Protein AF-A0A9Q9ZVD7-F1 (afdb_monomer)

Organism: Cyprinus carpio (NCBI:txid7962)

InterPro domains:
  IPR007743 Immunity-related GTPases-like [PF05049] (18-152)
  IPR051515 Immunity-related GTPase [PTHR32341] (18-225)

Structure (mmCIF, N/CA/C/O backbone):
data_AF-A0A9Q9ZVD7-F1
#
_entry.id   AF-A0A9Q9ZVD7-F1
#
loop_
_atom_site.group_PDB
_atom_site.id
_atom_site.type_symbol
_atom_site.label_atom_id
_atom_site.label_alt_id
_atom_site.label_comp_id
_atom_site.label_asym_id
_atom_site.label_entity_id
_atom_site.label_seq_id
_atom_site.pdbx_PDB_ins_code
_atom_site.Cartn_x
_atom_site.Cartn_y
_atom_site.Cartn_z
_atom_site.occupancy
_atom_site.B_iso_or_equiv
_atom_site.auth_seq_id
_atom_site.auth_comp_id
_atom_site.auth_asym_id
_atom_site.auth_atom_id
_atom_site.pdbx_PDB_model_num
ATOM 1 N N . MET A 1 1 ? -10.274 7.268 37.959 1.00 56.69 1 MET A N 1
ATOM 2 C CA . MET A 1 1 ? -11.712 7.013 38.250 1.00 56.69 1 MET A CA 1
ATOM 3 C C . MET A 1 1 ? -12.560 6.765 36.984 1.00 56.69 1 MET A C 1
ATOM 5 O O . MET A 1 1 ? -13.314 5.795 36.950 1.00 56.69 1 MET A O 1
ATOM 9 N N . LEU A 1 2 ? -12.391 7.555 35.911 1.00 65.06 2 LEU A N 1
ATOM 10 C CA . LEU A 1 2 ? -13.131 7.449 34.633 1.00 65.06 2 LEU A CA 1
ATOM 11 C C . LEU A 1 2 ? -13.002 6.099 33.898 1.00 65.06 2 LEU A C 1
ATOM 13 O O . LEU A 1 2 ? -14.005 5.537 33.465 1.00 65.06 2 LEU A O 1
ATOM 17 N N . LYS A 1 3 ? -11.793 5.526 33.807 1.00 66.88 3 LYS A N 1
ATOM 18 C CA . LYS A 1 3 ? -11.542 4.237 33.118 1.00 66.88 3 LYS A CA 1
ATOM 19 C C . LYS A 1 3 ? -12.309 3.065 33.762 1.00 66.88 3 LYS A C 1
ATOM 21 O O . LYS A 1 3 ? -12.836 2.198 33.069 1.00 66.88 3 LYS A O 1
ATOM 26 N N . LYS A 1 4 ? -12.437 3.076 35.097 1.00 70.12 4 LYS A N 1
ATOM 27 C CA . LYS A 1 4 ? -13.178 2.068 35.882 1.00 70.12 4 LYS A CA 1
ATOM 28 C C . LYS A 1 4 ? -14.693 2.192 35.663 1.00 70.12 4 LYS A C 1
ATOM 30 O O . LYS A 1 4 ? -15.361 1.180 35.467 1.00 70.12 4 LYS A O 1
ATOM 35 N N . ARG A 1 5 ? -15.211 3.427 35.599 1.00 73.12 5 ARG A N 1
ATOM 36 C CA . ARG A 1 5 ? -16.609 3.720 35.231 1.00 73.12 5 ARG A CA 1
ATOM 37 C C . ARG A 1 5 ? -16.940 3.279 33.799 1.00 73.12 5 ARG A C 1
ATOM 39 O O . ARG A 1 5 ? -17.936 2.587 33.617 1.00 73.12 5 ARG A O 1
ATOM 46 N N . ARG A 1 6 ? -16.084 3.583 32.812 1.00 74.69 6 ARG A N 1
ATOM 47 C CA . ARG A 1 6 ? -16.272 3.161 31.407 1.00 74.69 6 ARG A CA 1
ATOM 48 C C . ARG A 1 6 ? -16.333 1.636 31.254 1.00 74.69 6 ARG A C 1
ATOM 50 O O . ARG A 1 6 ? -17.246 1.125 30.612 1.00 74.69 6 ARG A O 1
ATOM 57 N N . ARG A 1 7 ? -15.437 0.889 31.917 1.00 75.75 7 ARG A N 1
ATOM 58 C CA . ARG A 1 7 ? -15.471 -0.591 31.917 1.00 75.75 7 ARG A CA 1
ATOM 59 C C . ARG A 1 7 ? -16.748 -1.157 32.547 1.00 75.75 7 ARG A C 1
ATOM 61 O O . ARG A 1 7 ? -17.309 -2.114 32.021 1.00 75.75 7 ARG A O 1
ATOM 68 N N . ALA A 1 8 ? -17.213 -0.572 33.652 1.00 78.06 8 ALA A N 1
ATOM 69 C CA . ALA A 1 8 ? -18.450 -0.998 34.308 1.00 78.06 8 ALA A CA 1
ATOM 70 C C . ALA A 1 8 ? -19.688 -0.730 33.435 1.00 78.06 8 ALA A C 1
ATOM 72 O O . ALA A 1 8 ? -20.569 -1.587 33.347 1.00 78.06 8 ALA A O 1
ATOM 73 N N . LEU A 1 9 ? -19.722 0.421 32.754 1.00 80.06 9 LEU A N 1
ATOM 74 C CA . LEU A 1 9 ? -20.776 0.764 31.803 1.00 80.06 9 LEU A CA 1
ATOM 75 C C . LEU A 1 9 ? -20.776 -0.215 30.622 1.00 80.06 9 LEU A C 1
ATOM 77 O O . LEU A 1 9 ? -21.790 -0.863 30.393 1.00 80.06 9 LEU A O 1
ATOM 81 N N . LYS A 1 10 ? -19.619 -0.426 29.971 1.00 81.75 10 LYS A N 1
ATOM 82 C CA . LYS A 1 10 ? -19.444 -1.419 28.894 1.00 81.75 10 LYS A CA 1
ATOM 83 C C . LYS A 1 10 ? -19.991 -2.788 29.303 1.00 81.75 10 LYS A C 1
ATOM 85 O O . LYS A 1 10 ? -20.815 -3.351 28.591 1.00 81.75 10 LYS A O 1
ATOM 90 N N . LYS A 1 11 ? -19.585 -3.299 30.473 1.00 82.19 11 LYS A N 1
ATOM 91 C CA . LYS A 1 11 ? -20.009 -4.619 30.969 1.00 82.19 11 LYS A CA 1
ATOM 92 C C . LYS A 1 11 ? -21.525 -4.700 31.179 1.00 82.19 11 LYS A C 1
ATOM 94 O O . LYS A 1 11 ? -22.131 -5.699 30.805 1.00 82.19 11 LYS A O 1
ATOM 99 N N . ARG A 1 12 ? -22.146 -3.654 31.738 1.00 83.50 12 ARG A N 1
ATOM 100 C CA . ARG A 1 12 ? -23.605 -3.586 31.921 1.00 83.50 12 ARG A CA 1
ATOM 101 C C . ARG A 1 12 ? -24.347 -3.587 30.587 1.00 83.50 12 ARG A C 1
ATOM 103 O O . ARG A 1 12 ? -25.232 -4.418 30.396 1.00 83.50 12 ARG A O 1
ATOM 110 N N . THR A 1 13 ? -23.954 -2.711 29.663 1.00 83.62 13 THR A N 1
ATOM 111 C CA . THR A 1 13 ? -24.593 -2.589 28.346 1.00 83.62 13 THR A CA 1
ATOM 112 C C . THR A 1 13 ? -24.456 -3.882 27.544 1.00 83.62 13 THR A C 1
ATOM 114 O O . THR A 1 13 ? -25.423 -4.340 26.938 1.00 83.62 13 THR A O 1
ATOM 117 N N . TRP A 1 14 ? -23.281 -4.515 27.610 1.00 85.06 14 TRP A N 1
ATOM 118 C CA . TRP A 1 14 ? -23.002 -5.788 26.951 1.00 85.06 14 TRP A CA 1
ATOM 119 C C . TRP A 1 14 ? -23.895 -6.921 27.480 1.00 85.06 14 TRP A C 1
ATOM 121 O O . TRP A 1 14 ? -24.574 -7.589 26.700 1.00 85.06 14 TRP A O 1
ATOM 131 N N . ILE A 1 15 ? -23.981 -7.086 28.809 1.00 84.06 15 ILE A N 1
ATOM 132 C CA . ILE A 1 15 ? -24.840 -8.104 29.444 1.00 84.06 15 ILE A CA 1
ATOM 133 C C . ILE A 1 15 ? -26.311 -7.877 29.083 1.00 84.06 15 ILE A C 1
ATOM 135 O O . ILE A 1 15 ? -27.017 -8.827 28.742 1.00 84.06 15 ILE A O 1
ATOM 139 N N . GLN A 1 16 ? -26.774 -6.626 29.129 1.00 88.69 16 GLN A N 1
ATOM 140 C CA . GLN A 1 16 ? -28.164 -6.299 28.833 1.00 88.69 16 GLN A CA 1
ATOM 141 C C . GLN A 1 16 ? -28.532 -6.629 27.385 1.00 88.69 16 GLN A C 1
ATOM 143 O O . GLN A 1 16 ? -29.564 -7.257 27.149 1.00 88.69 16 GLN A O 1
ATOM 148 N N . LYS A 1 17 ? -27.678 -6.271 26.418 1.00 86.19 17 LYS A N 1
ATOM 149 C CA . LYS A 1 17 ? -27.943 -6.556 25.003 1.00 86.19 17 LYS A CA 1
ATOM 150 C C . LYS A 1 17 ? -27.933 -8.058 24.717 1.00 86.19 17 LYS A C 1
ATOM 152 O O . LYS A 1 17 ? -28.853 -8.550 24.068 1.00 86.19 17 LYS A O 1
ATOM 157 N N . ARG A 1 18 ? -26.975 -8.796 25.289 1.00 86.31 18 ARG A N 1
ATOM 158 C CA . ARG A 1 18 ? -26.904 -10.261 25.179 1.00 86.31 18 ARG A CA 1
ATOM 159 C C . ARG A 1 18 ? -28.163 -10.942 25.727 1.00 86.31 18 ARG A C 1
ATOM 161 O O . ARG A 1 18 ? -28.698 -11.846 25.094 1.00 86.31 18 ARG A O 1
ATOM 168 N N . ASN A 1 19 ? -28.667 -10.479 26.871 1.00 86.50 19 ASN A N 1
ATOM 169 C CA . ASN A 1 19 ? -29.882 -11.023 27.476 1.00 86.50 19 ASN A CA 1
ATOM 170 C C . ASN A 1 19 ? -31.139 -10.723 26.642 1.00 86.50 19 ASN A C 1
ATOM 172 O O . ASN A 1 19 ? -32.008 -11.583 26.545 1.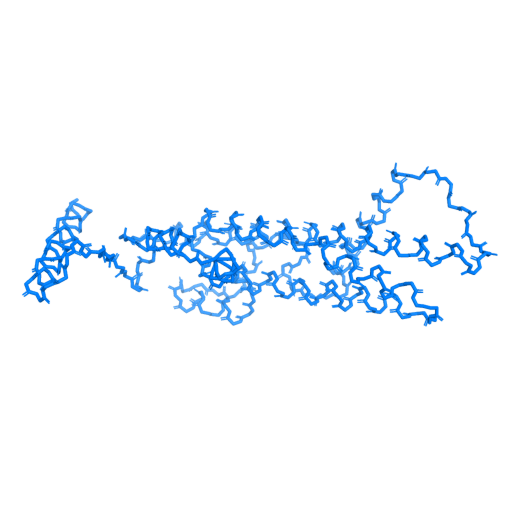00 86.50 19 ASN A O 1
ATOM 176 N N . CYS A 1 20 ? -31.242 -9.545 26.015 1.00 87.75 20 CYS A N 1
ATOM 177 C CA . CYS A 1 20 ? -32.348 -9.252 25.096 1.00 87.75 20 CYS A CA 1
ATOM 178 C C . CYS A 1 20 ? -32.331 -10.162 23.861 1.00 87.75 20 CYS A C 1
ATOM 180 O O . CYS A 1 20 ? -33.383 -10.651 23.466 1.00 87.75 20 CYS A O 1
ATOM 182 N N . LEU A 1 21 ? -31.153 -10.425 23.288 1.00 87.62 21 LEU A N 1
ATOM 183 C CA . LEU A 1 21 ? -31.012 -11.304 22.122 1.00 87.62 21 LEU A CA 1
ATOM 184 C C . LEU A 1 21 ? -31.358 -12.768 22.455 1.00 87.62 21 LEU A C 1
ATOM 186 O O . LEU A 1 21 ? -32.029 -13.437 21.678 1.00 87.62 21 LEU A O 1
ATOM 190 N N . ARG A 1 22 ? -31.016 -13.240 23.661 1.00 88.06 22 ARG A N 1
ATOM 191 C CA . ARG A 1 22 ? -31.455 -14.566 24.134 1.00 88.06 22 ARG A CA 1
ATOM 192 C C . ARG A 1 22 ? -32.972 -14.661 24.317 1.00 88.06 22 ARG A C 1
ATOM 194 O O . ARG A 1 22 ? -33.552 -15.699 24.029 1.00 88.06 22 ARG A O 1
ATOM 201 N N . LYS A 1 23 ? -33.634 -13.581 24.753 1.00 89.81 23 LYS A N 1
ATOM 202 C CA . LYS A 1 23 ? -35.104 -13.546 24.903 1.00 89.81 23 LYS A CA 1
ATOM 203 C C . LYS A 1 23 ? -35.862 -13.656 23.577 1.00 89.81 23 LYS A C 1
ATOM 205 O O . LYS A 1 23 ? -37.007 -14.085 23.596 1.00 89.81 23 LYS A O 1
ATOM 210 N N . ILE A 1 24 ? -35.244 -13.281 22.457 1.00 89.75 24 ILE A N 1
ATOM 211 C CA . ILE A 1 24 ? -35.823 -13.431 21.110 1.00 89.75 24 ILE A CA 1
ATOM 212 C C . ILE A 1 24 ? -35.397 -14.743 20.427 1.00 89.75 24 ILE A C 1
ATOM 214 O O . ILE A 1 24 ? -35.581 -14.889 19.225 1.00 89.75 24 ILE A O 1
ATOM 218 N N . GLY A 1 25 ? -34.825 -15.690 21.181 1.00 86.69 25 GLY A N 1
ATOM 219 C CA . GLY A 1 25 ? -34.491 -17.030 20.694 1.00 86.69 25 GLY A CA 1
ATOM 220 C C . GLY A 1 25 ? -33.126 -17.167 20.017 1.00 86.69 25 GLY A C 1
ATOM 221 O O . GLY A 1 25 ? -32.846 -18.222 19.463 1.00 86.69 25 GLY A O 1
ATOM 222 N N . ILE A 1 26 ? -32.261 -16.144 20.057 1.00 84.62 26 ILE A N 1
ATOM 223 C CA . ILE A 1 26 ? -30.895 -16.270 19.527 1.00 84.62 26 ILE A CA 1
ATOM 224 C C . ILE A 1 26 ? -30.012 -16.937 20.581 1.00 84.62 26 ILE A C 1
ATOM 226 O O . ILE A 1 26 ? -29.717 -16.352 21.632 1.00 84.62 26 ILE A O 1
ATOM 230 N N . GLU A 1 27 ? -29.580 -18.159 20.286 1.00 82.38 27 GLU A N 1
ATOM 231 C CA . GLU A 1 27 ? -28.614 -18.890 21.097 1.00 82.38 27 GLU A CA 1
ATOM 232 C C . GLU A 1 27 ? -27.200 -18.333 20.888 1.00 82.38 27 GLU A C 1
ATOM 234 O O . GLU A 1 27 ? -26.779 -18.036 19.777 1.00 82.38 27 GLU A O 1
ATOM 239 N N . ASP A 1 28 ? -26.506 -18.120 22.004 1.00 82.00 28 ASP A N 1
ATOM 240 C CA . ASP A 1 28 ? -25.155 -17.552 22.104 1.00 82.00 28 ASP A CA 1
ATOM 241 C C . ASP A 1 28 ? -24.803 -16.372 21.163 1.00 82.00 28 ASP A C 1
ATOM 243 O O . ASP A 1 28 ? -23.890 -16.450 20.340 1.00 82.00 28 ASP A O 1
ATOM 247 N N . PRO A 1 29 ? -25.488 -15.220 21.299 1.00 81.50 29 PRO A N 1
ATOM 248 C CA . PRO A 1 29 ? -25.250 -14.081 20.428 1.00 81.50 29 PRO A CA 1
ATOM 249 C C . PRO A 1 29 ? -23.874 -13.459 20.691 1.00 81.50 29 PRO A C 1
ATOM 251 O O . PRO A 1 29 ? -23.571 -13.020 21.808 1.00 81.50 29 PRO A O 1
ATOM 254 N N . ILE A 1 30 ? -23.076 -13.347 19.630 1.00 82.06 30 ILE A N 1
ATOM 255 C CA . ILE A 1 30 ? -21.827 -12.589 19.632 1.00 82.06 30 ILE A CA 1
ATOM 256 C C . ILE A 1 30 ? -22.176 -11.097 19.570 1.00 82.06 30 ILE A C 1
ATOM 258 O O . ILE A 1 30 ? -22.826 -10.631 18.637 1.00 82.06 30 ILE A O 1
ATOM 262 N N . VAL A 1 31 ? -21.749 -10.335 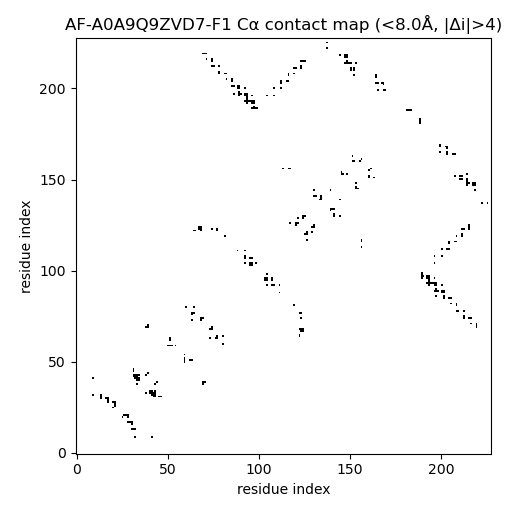20.578 1.00 85.19 31 VAL A N 1
ATOM 263 C CA . VAL A 1 31 ? -22.037 -8.899 20.693 1.00 85.19 31 VAL A CA 1
ATOM 264 C C . VAL A 1 31 ? -20.734 -8.129 20.847 1.00 85.19 31 VAL A C 1
ATOM 266 O O . VAL A 1 31 ? -19.945 -8.420 21.747 1.00 85.19 31 VAL A O 1
ATOM 269 N N . PHE A 1 32 ? -20.559 -7.099 20.022 1.00 86.31 32 PHE A N 1
ATOM 270 C CA . PHE A 1 32 ? -19.443 -6.160 20.096 1.00 86.31 32 PHE A CA 1
ATOM 271 C C . PHE A 1 32 ? -19.966 -4.771 20.443 1.00 86.31 32 PHE A C 1
ATOM 273 O O . PHE A 1 32 ? -20.923 -4.296 19.828 1.00 86.31 32 PHE A O 1
ATOM 280 N N . LEU A 1 33 ? -19.352 -4.110 21.425 1.00 86.56 33 LEU A N 1
ATOM 281 C CA . LEU A 1 33 ? -19.605 -2.696 21.674 1.00 86.56 33 LEU A CA 1
ATOM 282 C C . LEU A 1 33 ? -18.545 -1.872 20.944 1.00 86.56 33 LEU A C 1
ATOM 284 O O . LEU A 1 33 ? -17.353 -2.060 21.171 1.00 86.56 33 LEU A O 1
ATOM 288 N N . ILE A 1 34 ? -18.972 -0.944 20.095 1.00 83.94 34 ILE A N 1
ATOM 289 C CA . ILE A 1 34 ? -18.080 -0.028 19.379 1.00 83.94 34 ILE A CA 1
ATOM 290 C C . ILE A 1 34 ? -18.504 1.416 19.637 1.00 83.94 34 ILE A C 1
ATOM 292 O O . ILE A 1 34 ? -19.670 1.686 19.931 1.00 83.94 34 ILE A O 1
ATOM 296 N N . SER A 1 35 ? -17.555 2.340 19.533 1.00 78.81 35 SER A N 1
ATOM 297 C CA . SER A 1 35 ? -17.809 3.777 19.597 1.00 78.81 35 SER A CA 1
ATOM 298 C C . SER A 1 35 ? -17.264 4.426 18.336 1.00 78.81 35 SER A C 1
ATOM 300 O O . SER A 1 35 ? -16.090 4.258 18.022 1.00 78.81 35 SER A O 1
ATOM 302 N N . ASN A 1 36 ? -18.099 5.197 17.639 1.00 70.69 36 ASN A N 1
ATOM 303 C CA . ASN A 1 36 ? -17.665 5.931 16.448 1.00 70.69 36 ASN A CA 1
ATOM 304 C C . ASN A 1 36 ? -16.768 7.139 16.787 1.00 70.69 36 ASN A C 1
ATOM 306 O O . ASN A 1 36 ? -16.093 7.668 15.913 1.00 70.69 36 ASN A O 1
ATOM 310 N N . PHE A 1 37 ? -16.762 7.566 18.054 1.00 68.94 37 PHE A N 1
ATOM 311 C CA . PHE A 1 37 ? -15.957 8.687 18.550 1.00 68.94 37 PHE A CA 1
ATOM 312 C C . PHE A 1 37 ? -14.636 8.240 19.183 1.00 68.94 37 PHE A C 1
ATOM 314 O O . PHE A 1 37 ? -13.707 9.025 19.281 1.00 68.94 37 PHE A O 1
ATOM 321 N N . GLU A 1 38 ? -14.547 6.982 19.622 1.00 69.69 38 GLU A N 1
ATOM 322 C CA . GLU A 1 38 ? -13.376 6.436 20.310 1.00 69.69 38 GLU A CA 1
ATOM 323 C C . GLU A 1 38 ? -13.003 5.088 19.671 1.00 69.69 38 GLU A C 1
ATOM 325 O O . GLU A 1 38 ? -13.240 4.026 20.254 1.00 69.69 38 GLU A O 1
ATOM 330 N N . LEU A 1 39 ? -12.462 5.123 18.448 1.00 66.12 39 LEU A N 1
ATOM 331 C CA . LEU A 1 39 ? -12.196 3.921 17.640 1.00 66.12 39 LEU A CA 1
ATOM 332 C C . LEU A 1 39 ? -11.171 2.972 18.293 1.00 66.12 39 LEU A C 1
ATOM 334 O O . LEU A 1 39 ? -11.266 1.760 18.126 1.00 66.12 39 LEU A O 1
ATOM 338 N N . GLY A 1 40 ? -10.232 3.501 19.086 1.00 67.50 40 GLY A N 1
ATOM 339 C CA . GLY A 1 40 ? -9.262 2.701 19.846 1.00 67.50 40 GLY A CA 1
ATOM 340 C C . GLY A 1 40 ? -9.817 2.057 21.127 1.00 67.50 40 GLY A C 1
ATOM 341 O O . GLY A 1 40 ? -9.124 1.266 21.768 1.00 67.50 40 GLY A O 1
ATOM 342 N N . ASN A 1 41 ? -11.055 2.378 21.523 1.00 70.81 41 ASN A N 1
ATOM 343 C CA . ASN A 1 41 ? -11.689 1.852 22.731 1.00 70.81 41 ASN A CA 1
ATOM 344 C C . ASN A 1 41 ? -12.738 0.767 22.407 1.00 70.81 41 ASN A C 1
ATOM 346 O O . ASN A 1 41 ? -13.205 0.601 21.285 1.00 70.81 41 ASN A O 1
ATOM 350 N N . TYR A 1 42 ? -13.171 0.048 23.447 1.00 82.25 42 TYR A N 1
ATOM 351 C CA . TYR A 1 42 ? -14.214 -0.989 23.394 1.00 82.25 42 TYR A CA 1
ATOM 352 C C . TYR A 1 42 ? -13.825 -2.283 22.654 1.00 82.25 42 TYR A C 1
ATOM 354 O O . TYR A 1 42 ? -12.878 -2.921 23.108 1.00 82.25 42 TYR A O 1
ATOM 362 N N . ASP A 1 43 ? -14.627 -2.754 21.689 1.00 84.94 43 ASP A N 1
ATOM 363 C CA . ASP A 1 43 ? -14.493 -4.056 21.013 1.00 84.94 43 ASP A CA 1
ATOM 364 C C . ASP A 1 43 ? -14.268 -3.922 19.495 1.00 84.94 43 ASP A C 1
ATOM 366 O O . ASP A 1 43 ? -14.440 -4.901 18.778 1.00 84.94 43 ASP A O 1
ATOM 370 N N . LEU A 1 44 ? -13.899 -2.741 18.977 1.00 80.88 44 LEU A N 1
ATOM 371 C CA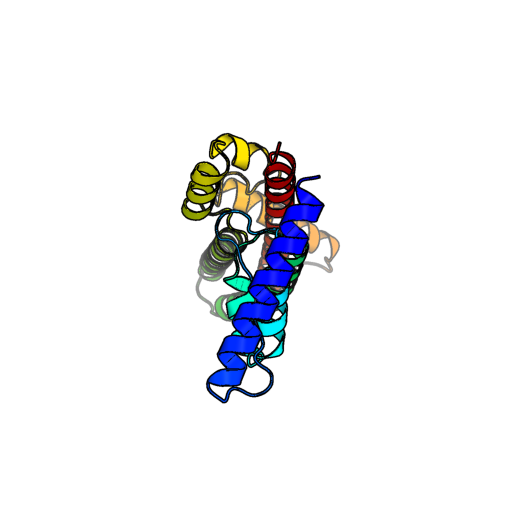 . LEU A 1 44 ? -13.745 -2.549 17.527 1.00 80.88 44 LEU A CA 1
ATOM 372 C C . LEU A 1 44 ? -12.669 -3.473 16.934 1.00 80.88 44 LEU A C 1
ATOM 374 O O . LEU A 1 44 ? -12.926 -4.130 15.931 1.00 80.88 44 LEU A O 1
ATOM 378 N N . ASN A 1 45 ? -11.516 -3.599 17.595 1.00 79.00 45 ASN A N 1
ATOM 379 C CA . ASN A 1 45 ? -10.457 -4.517 17.156 1.00 79.00 45 ASN A CA 1
ATOM 380 C C . ASN A 1 45 ? -10.911 -5.987 17.219 1.00 79.00 45 ASN A C 1
ATOM 382 O O . ASN A 1 45 ? -10.636 -6.751 16.304 1.00 79.00 45 ASN A O 1
ATOM 386 N N . LEU A 1 46 ? -11.664 -6.376 18.258 1.00 82.44 46 LEU A N 1
ATOM 387 C CA . LEU A 1 46 ? -12.207 -7.737 18.397 1.00 82.44 46 LEU A CA 1
ATOM 388 C C . LEU A 1 46 ? -13.274 -8.041 17.336 1.00 82.44 46 LEU A C 1
ATOM 390 O O . LEU A 1 46 ? -13.360 -9.165 16.847 1.00 82.44 46 LEU A O 1
ATOM 394 N N . LEU A 1 47 ? -14.088 -7.043 16.976 1.00 83.94 47 LEU A N 1
ATOM 395 C CA . LEU A 1 47 ? -15.040 -7.135 15.873 1.00 83.94 47 LEU A CA 1
ATOM 396 C C . LEU A 1 47 ? -14.294 -7.368 14.558 1.00 83.94 47 LEU A C 1
ATOM 398 O O . LEU A 1 47 ? -14.653 -8.276 13.814 1.00 83.94 47 LEU A O 1
ATOM 402 N N . GLN A 1 48 ? -13.241 -6.590 14.298 1.00 76.06 48 GLN A N 1
ATOM 403 C CA . GLN A 1 48 ? -12.413 -6.741 13.102 1.00 76.06 48 GLN A CA 1
ATOM 404 C C . GLN A 1 48 ? -11.751 -8.121 13.042 1.00 76.06 48 GLN A C 1
ATOM 406 O O . GLN A 1 48 ? -11.895 -8.812 12.038 1.00 76.06 48 GLN A O 1
ATOM 411 N N . GLU A 1 49 ? -11.116 -8.569 14.127 1.00 79.12 49 GLU A N 1
ATOM 412 C CA . GLU A 1 49 ? -10.483 -9.890 14.212 1.00 79.12 49 GLU A CA 1
ATOM 413 C C . GLU A 1 49 ? -11.492 -11.024 13.981 1.00 79.12 49 GLU A C 1
ATOM 415 O O . GLU A 1 49 ? -11.211 -11.993 13.275 1.00 79.12 49 GLU A O 1
ATOM 420 N N . ARG A 1 50 ? -12.711 -10.904 14.515 1.00 80.94 50 ARG A N 1
ATOM 421 C CA . ARG A 1 50 ? -13.726 -11.937 14.302 1.00 80.94 50 ARG A CA 1
ATOM 422 C C . ARG A 1 50 ? -14.289 -11.936 12.888 1.00 80.94 50 ARG A C 1
ATOM 424 O O . ARG A 1 50 ? -14.483 -13.006 12.317 1.00 80.94 50 ARG A O 1
ATOM 431 N N . MET A 1 51 ? -14.495 -10.763 12.291 1.00 72.75 51 MET A N 1
ATOM 432 C CA . MET A 1 51 ? -14.833 -10.673 10.868 1.00 72.75 51 MET A CA 1
ATOM 433 C C . MET A 1 51 ? -13.719 -11.286 10.004 1.00 72.75 51 MET A C 1
ATOM 435 O O . MET A 1 51 ? -14.012 -12.009 9.049 1.00 72.75 51 MET A O 1
ATOM 439 N N . GLU A 1 52 ? -12.450 -11.070 10.368 1.00 68.31 52 GLU A N 1
ATOM 440 C CA . GLU A 1 52 ? -11.305 -11.747 9.754 1.00 68.31 52 GLU A CA 1
ATOM 441 C C . GLU A 1 52 ? -11.366 -13.271 9.945 1.00 68.31 52 GLU A C 1
ATOM 443 O O . GLU A 1 52 ? -10.951 -13.993 9.050 1.00 68.31 52 GLU A O 1
ATOM 448 N N . GLN A 1 53 ? -11.886 -13.805 11.051 1.00 72.44 53 GLN A N 1
ATOM 449 C CA . GLN A 1 53 ? -11.976 -15.256 11.280 1.00 72.44 53 GLN A CA 1
ATOM 450 C C . GLN A 1 53 ? -13.190 -15.932 10.628 1.00 72.44 53 GLN A C 1
ATOM 452 O O . GLN A 1 53 ? -13.101 -17.113 10.288 1.00 72.44 53 GLN A O 1
ATOM 457 N N . GLU A 1 54 ? -14.298 -15.219 10.430 1.00 75.31 54 GLU A N 1
ATOM 458 C CA . GLU A 1 54 ? -15.560 -15.804 9.946 1.00 75.31 54 GLU A CA 1
ATOM 459 C C . GLU A 1 54 ? -15.767 -15.650 8.430 1.00 75.31 54 GLU A C 1
ATOM 461 O O . GLU A 1 54 ? -16.536 -16.396 7.822 1.00 75.31 54 GLU A O 1
ATOM 466 N N . LEU A 1 55 ? -15.054 -14.734 7.768 1.00 72.12 55 LEU A N 1
ATOM 467 C CA . LEU A 1 55 ? -15.188 -14.545 6.322 1.00 72.12 55 LEU A CA 1
ATOM 468 C C . LEU A 1 55 ? -14.466 -15.638 5.507 1.00 72.12 55 LEU A C 1
ATOM 470 O O . LEU A 1 55 ? -13.483 -16.213 5.963 1.00 72.12 55 LEU A O 1
ATOM 474 N N . PRO A 1 56 ? -14.870 -15.921 4.259 1.00 72.25 56 PRO A N 1
ATOM 475 C CA . PRO A 1 56 ? -14.043 -16.666 3.308 1.00 72.25 56 PRO A CA 1
ATOM 476 C C . PRO A 1 56 ? -12.716 -15.944 3.035 1.00 72.25 56 PRO A C 1
ATOM 478 O O . PRO A 1 56 ? -12.678 -14.713 3.018 1.00 72.25 56 PRO A O 1
ATOM 481 N N . GLN A 1 57 ? -11.636 -16.684 2.762 1.00 67.62 57 GLN A N 1
ATOM 482 C CA . GLN A 1 57 ? -10.269 -16.142 2.651 1.00 67.62 57 GLN A CA 1
ATOM 483 C C . GLN A 1 57 ? -10.149 -14.919 1.716 1.00 67.62 57 GLN A C 1
ATOM 485 O O . GLN A 1 57 ? -9.498 -13.936 2.061 1.00 67.62 57 GLN A O 1
ATOM 490 N N . HIS A 1 58 ? -10.838 -14.930 0.570 1.00 63.81 58 HIS A N 1
ATOM 491 C CA . HIS A 1 58 ? -10.828 -13.817 -0.387 1.00 63.81 58 HIS A CA 1
ATOM 492 C C . HIS A 1 58 ? -11.597 -12.575 0.106 1.00 63.81 58 HIS A C 1
ATOM 494 O O . HIS A 1 58 ? -11.202 -11.455 -0.209 1.00 63.81 58 HIS A O 1
ATOM 500 N N . LYS A 1 59 ? -12.649 -12.739 0.926 1.00 72.69 59 LYS A N 1
ATOM 501 C CA . LYS A 1 59 ? -13.396 -11.618 1.530 1.00 72.69 59 LYS A CA 1
ATOM 502 C C . LYS A 1 59 ? -12.658 -11.009 2.723 1.00 72.69 59 LYS A C 1
ATOM 504 O O . LYS A 1 59 ? -12.733 -9.799 2.911 1.00 72.69 59 LYS A O 1
ATOM 509 N N . ARG A 1 60 ? -11.903 -11.818 3.482 1.00 73.88 60 AR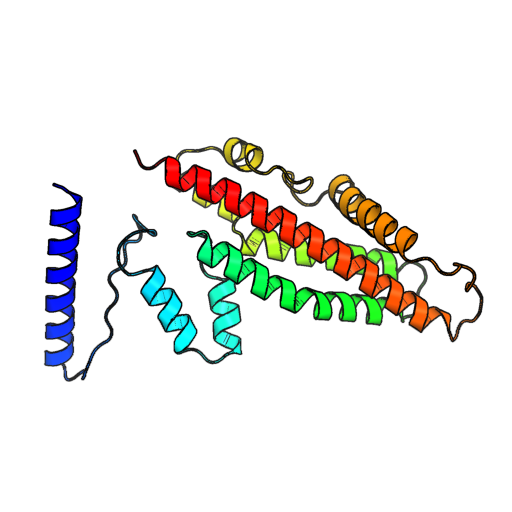G A N 1
ATOM 510 C CA . ARG A 1 60 ? -11.047 -11.341 4.588 1.00 73.88 60 ARG A CA 1
ATOM 511 C C . ARG A 1 60 ? -10.052 -10.299 4.109 1.00 73.88 60 ARG A C 1
ATOM 513 O O . ARG A 1 60 ? -9.944 -9.238 4.705 1.00 73.88 60 ARG A O 1
ATOM 520 N N . ARG A 1 61 ? -9.352 -10.598 3.011 1.00 73.69 61 ARG A N 1
ATOM 521 C CA . ARG A 1 61 ? -8.321 -9.715 2.460 1.00 73.69 61 ARG A CA 1
ATOM 522 C C . ARG A 1 61 ? -8.901 -8.369 2.037 1.00 73.69 61 ARG A C 1
ATOM 524 O O . ARG A 1 61 ? -8.358 -7.339 2.410 1.00 73.69 61 ARG A O 1
ATOM 531 N N . VAL A 1 62 ? -10.017 -8.385 1.305 1.00 80.00 62 VAL A N 1
ATOM 532 C CA . VAL A 1 62 ? -10.695 -7.158 0.860 1.00 80.00 62 VAL A CA 1
ATOM 533 C C . VAL A 1 62 ? -11.188 -6.343 2.053 1.00 80.00 62 VAL A C 1
ATOM 535 O O . VAL A 1 62 ? -10.954 -5.140 2.098 1.00 80.00 62 VAL A O 1
ATOM 538 N N . LEU A 1 63 ? -11.810 -6.992 3.044 1.00 79.94 63 LEU A N 1
ATOM 539 C CA . LEU A 1 63 ? -12.244 -6.310 4.260 1.00 79.94 63 LEU A CA 1
ATOM 540 C C . LEU A 1 63 ? -11.059 -5.684 4.999 1.00 79.94 63 LEU A C 1
ATOM 542 O O . LEU A 1 63 ? -11.117 -4.506 5.322 1.00 79.94 63 LEU A O 1
ATOM 546 N N . MET A 1 64 ? -9.991 -6.446 5.239 1.00 83.31 64 MET A N 1
ATOM 547 C CA . MET A 1 64 ? -8.824 -5.983 5.992 1.00 83.31 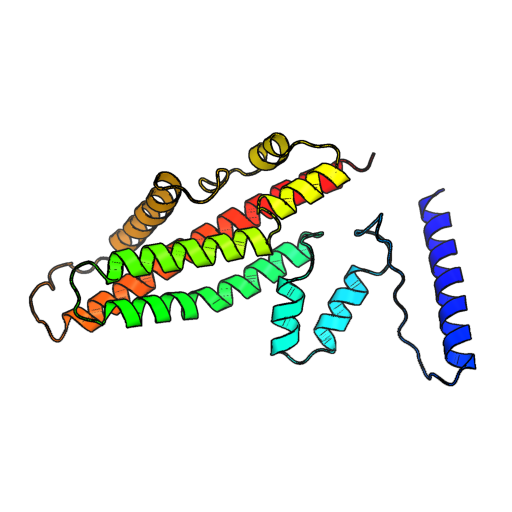64 MET A CA 1
ATOM 548 C C . MET A 1 64 ? -8.160 -4.773 5.317 1.00 83.31 64 MET A C 1
ATOM 550 O O . MET A 1 64 ? -7.848 -3.786 5.982 1.00 83.31 64 MET A O 1
ATOM 554 N N . LEU A 1 65 ? -8.041 -4.787 3.985 1.00 82.88 65 LEU A N 1
ATOM 555 C CA . LEU A 1 65 ? -7.550 -3.634 3.225 1.00 82.88 65 LEU A CA 1
ATOM 556 C C . LEU A 1 65 ? -8.502 -2.427 3.313 1.00 82.88 65 LEU A C 1
ATOM 558 O O . LEU A 1 65 ? -8.023 -1.298 3.378 1.00 82.88 65 LEU A O 1
ATOM 562 N N . ALA A 1 66 ? -9.817 -2.647 3.393 1.00 82.25 66 ALA A N 1
ATOM 563 C CA . ALA A 1 66 ? -10.823 -1.588 3.513 1.00 82.25 66 ALA A CA 1
ATOM 564 C C . ALA A 1 66 ? -10.992 -1.020 4.937 1.00 82.25 66 ALA A C 1
ATOM 566 O O . ALA A 1 66 ? -11.545 0.069 5.096 1.00 82.25 66 ALA A O 1
ATOM 567 N N . LEU A 1 67 ? -10.549 -1.733 5.981 1.00 80.44 67 LEU A N 1
ATOM 568 C CA . LEU A 1 67 ? -10.652 -1.251 7.361 1.00 80.44 67 LEU A CA 1
ATOM 569 C C . LEU A 1 67 ? -9.855 0.047 7.540 1.00 80.44 67 LEU A C 1
ATOM 571 O O . LEU A 1 67 ? -8.775 0.178 6.972 1.00 80.44 67 LEU A O 1
ATOM 575 N N . PRO A 1 68 ? -10.331 1.016 8.335 1.00 78.12 68 PRO A N 1
ATOM 576 C CA . PRO A 1 68 ? -9.566 2.230 8.573 1.00 78.12 68 PRO A CA 1
ATOM 577 C C . PRO A 1 68 ? -8.253 1.879 9.282 1.00 78.12 68 PRO A C 1
ATOM 579 O O . PRO A 1 68 ? -8.224 1.039 10.185 1.00 78.12 68 PRO A O 1
ATOM 582 N N . ASN A 1 69 ? -7.160 2.517 8.869 1.00 81.56 69 ASN A N 1
ATOM 583 C CA . ASN A 1 69 ? -5.874 2.347 9.526 1.00 81.56 69 ASN A CA 1
ATOM 584 C C . ASN A 1 69 ? -5.918 3.094 10.867 1.00 81.56 69 ASN A C 1
ATOM 586 O O . ASN A 1 69 ? -5.833 4.316 10.886 1.00 81.56 69 ASN A O 1
ATOM 590 N N . ILE A 1 70 ? -6.170 2.377 11.967 1.00 78.50 70 ILE A N 1
ATOM 591 C CA . ILE A 1 70 ? -6.393 2.972 13.303 1.00 78.50 70 ILE A CA 1
ATOM 592 C C . ILE A 1 70 ? -5.430 2.450 14.374 1.00 78.50 70 ILE A C 1
ATOM 594 O O . ILE A 1 70 ? -5.326 3.036 15.447 1.00 78.50 70 ILE A O 1
ATOM 598 N N . THR A 1 71 ? -4.730 1.346 14.112 1.00 80.62 71 THR A N 1
ATOM 599 C CA . THR A 1 71 ? -3.758 0.756 15.037 1.00 80.62 71 THR A CA 1
ATOM 600 C C . THR A 1 71 ? -2.511 0.311 14.286 1.00 80.62 71 THR A C 1
ATOM 602 O O . THR A 1 71 ? -2.558 0.008 13.095 1.00 80.62 71 THR A O 1
ATOM 605 N N . LEU A 1 72 ? -1.391 0.212 15.008 1.00 84.94 72 LEU A N 1
ATOM 606 C CA . LEU A 1 72 ? -0.137 -0.307 14.456 1.00 84.94 72 LEU A CA 1
ATOM 607 C C . LEU A 1 72 ? -0.274 -1.752 13.953 1.00 84.94 72 LEU A C 1
ATOM 609 O O . LEU A 1 72 ? 0.353 -2.118 12.967 1.00 84.94 72 LEU A O 1
ATOM 613 N N . GLU A 1 73 ? -1.116 -2.563 14.595 1.00 83.88 73 GLU A N 1
ATOM 614 C CA . GLU A 1 73 ? -1.368 -3.939 14.161 1.00 83.88 73 GLU A CA 1
ATOM 615 C C . GLU A 1 73 ? -2.055 -3.984 12.788 1.00 83.88 73 GLU A C 1
ATOM 617 O O . GLU A 1 73 ? -1.646 -4.748 11.915 1.00 83.88 73 GLU A O 1
ATOM 622 N N . ILE A 1 74 ? -3.064 -3.134 12.568 1.00 84.50 74 ILE A N 1
ATOM 623 C CA . ILE A 1 74 ? -3.758 -3.033 11.276 1.00 84.50 74 ILE A CA 1
ATOM 624 C C . ILE A 1 74 ? -2.804 -2.514 10.196 1.00 84.50 74 ILE A C 1
ATOM 626 O O . ILE A 1 74 ? -2.828 -3.025 9.077 1.00 84.50 74 ILE A O 1
ATOM 630 N N . ASN A 1 75 ? -1.931 -1.560 10.533 1.00 89.25 75 ASN A N 1
ATOM 631 C CA . ASN A 1 75 ? -0.906 -1.046 9.625 1.00 89.25 75 ASN A CA 1
ATOM 632 C C . ASN A 1 75 ? 0.014 -2.169 9.110 1.00 89.25 75 ASN A C 1
ATOM 634 O O . ASN A 1 75 ? 0.194 -2.324 7.902 1.00 89.25 75 ASN A O 1
ATOM 638 N N . GLU A 1 76 ? 0.530 -3.009 10.013 1.00 91.00 76 GLU A N 1
ATOM 639 C CA . GLU A 1 76 ? 1.376 -4.156 9.650 1.00 91.00 76 GLU A CA 1
ATOM 640 C C . GLU A 1 76 ? 0.607 -5.232 8.867 1.00 91.00 76 GLU A C 1
ATOM 642 O O . GLU A 1 76 ? 1.117 -5.771 7.879 1.00 91.00 76 GLU A O 1
ATOM 647 N N . LYS A 1 77 ? -0.646 -5.528 9.245 1.00 89.44 77 LYS A N 1
ATOM 648 C CA . LYS A 1 77 ? -1.496 -6.472 8.498 1.00 89.44 77 LYS A CA 1
ATOM 649 C C . LYS A 1 77 ? -1.743 -5.994 7.061 1.00 89.44 77 LYS A C 1
ATOM 651 O O . LYS A 1 77 ? -1.602 -6.790 6.128 1.00 89.44 77 LYS A O 1
ATOM 656 N N . LYS A 1 78 ? -2.053 -4.705 6.869 1.00 92.44 78 LYS A N 1
ATOM 657 C CA . LYS A 1 78 ? -2.228 -4.074 5.547 1.00 92.44 78 LYS A CA 1
ATOM 658 C C . LYS A 1 78 ? -0.956 -4.158 4.721 1.00 92.44 78 LYS A C 1
ATOM 660 O O . LYS A 1 78 ? -1.016 -4.613 3.580 1.00 92.44 78 LYS A O 1
ATOM 665 N N . LYS A 1 79 ? 0.190 -3.809 5.316 1.00 94.75 79 LYS A N 1
ATOM 666 C CA . LYS A 1 79 ? 1.505 -3.927 4.679 1.00 94.75 79 LYS A CA 1
ATOM 667 C C . LYS A 1 79 ? 1.743 -5.342 4.155 1.00 94.75 79 LYS A C 1
ATOM 669 O O . LYS A 1 79 ? 1.972 -5.518 2.963 1.00 94.75 79 LYS A O 1
ATOM 674 N N . LYS A 1 80 ? 1.592 -6.356 5.010 1.00 92.69 80 LYS A N 1
ATOM 675 C CA . LYS A 1 80 ? 1.802 -7.758 4.624 1.00 92.69 80 LYS A CA 1
ATOM 676 C C . LYS A 1 80 ? 0.869 -8.204 3.492 1.00 92.69 80 LYS A C 1
ATOM 678 O O . LYS A 1 80 ? 1.300 -8.879 2.560 1.00 92.69 80 LYS A O 1
ATOM 683 N N . ALA A 1 81 ? -0.403 -7.809 3.535 1.00 90.38 81 ALA A N 1
ATOM 684 C CA . ALA A 1 81 ? -1.347 -8.170 2.480 1.00 90.38 81 ALA A CA 1
ATOM 685 C C . ALA A 1 81 ? -1.091 -7.442 1.154 1.00 90.38 81 ALA A C 1
ATOM 687 O O . ALA A 1 81 ? -1.410 -7.989 0.101 1.00 90.38 81 ALA A O 1
ATOM 688 N N . LEU A 1 82 ? -0.554 -6.224 1.172 1.00 92.75 82 LEU A N 1
ATOM 689 C CA . LEU A 1 82 ? -0.148 -5.529 -0.051 1.00 92.75 82 LEU A CA 1
ATOM 690 C C . LEU A 1 82 ? 1.144 -6.130 -0.620 1.00 92.75 82 LEU A C 1
ATOM 692 O O . LEU A 1 82 ? 1.241 -6.334 -1.827 1.00 92.75 82 LEU A O 1
ATOM 696 N N . GLU A 1 83 ? 2.084 -6.535 0.237 1.00 94.00 83 GLU A N 1
ATOM 697 C CA . GLU A 1 83 ? 3.340 -7.170 -0.179 1.00 94.00 83 GLU A CA 1
ATOM 698 C C . GLU A 1 83 ? 3.104 -8.458 -0.987 1.00 94.00 83 GLU A C 1
ATOM 700 O O . GLU A 1 83 ? 3.742 -8.690 -2.015 1.00 94.00 83 GLU A O 1
ATOM 705 N N . GLU A 1 84 ? 2.109 -9.257 -0.597 1.00 90.44 84 GLU A N 1
ATOM 706 C CA . GLU A 1 84 ? 1.684 -10.455 -1.333 1.00 90.44 84 GLU A CA 1
ATOM 707 C C . GLU A 1 84 ? 1.164 -10.173 -2.762 1.00 90.44 84 GLU A C 1
ATOM 709 O O . GLU A 1 84 ? 1.077 -11.097 -3.576 1.00 90.44 84 GLU A O 1
ATOM 714 N N . ASN A 1 85 ? 0.752 -8.939 -3.076 1.00 90.38 85 ASN A N 1
ATOM 715 C CA . ASN A 1 85 ? 0.280 -8.567 -4.414 1.00 90.38 85 ASN A CA 1
ATOM 716 C C . ASN A 1 85 ? 1.410 -8.110 -5.341 1.00 90.38 85 ASN A C 1
ATOM 718 O O . ASN A 1 85 ? 1.255 -8.221 -6.558 1.00 90.38 85 ASN A O 1
ATOM 722 N N . ILE A 1 86 ? 2.558 -7.693 -4.798 1.00 92.56 86 ILE A N 1
ATOM 723 C CA . ILE A 1 86 ? 3.682 -7.154 -5.578 1.00 92.56 86 ILE A CA 1
ATOM 724 C C . ILE A 1 86 ? 4.116 -8.124 -6.678 1.00 92.56 86 ILE A C 1
ATOM 726 O O . ILE A 1 86 ? 4.295 -7.715 -7.820 1.00 92.56 86 ILE A O 1
ATOM 730 N N . GLY A 1 87 ? 4.232 -9.418 -6.363 1.00 89.19 87 GLY A N 1
ATOM 731 C CA . GLY A 1 87 ? 4.626 -10.427 -7.351 1.00 89.19 87 GLY A CA 1
ATOM 732 C C . GLY A 1 87 ? 3.639 -10.548 -8.517 1.00 89.19 87 GLY A C 1
ATOM 733 O O . GLY A 1 87 ? 4.050 -10.748 -9.654 1.00 89.19 87 GLY A O 1
ATOM 734 N N . LYS A 1 88 ? 2.335 -10.368 -8.267 1.00 91.62 88 LYS A N 1
ATOM 735 C CA . LYS A 1 88 ? 1.302 -10.420 -9.316 1.00 91.62 88 LYS A CA 1
ATOM 736 C C . LYS A 1 88 ? 1.366 -9.193 -10.221 1.00 91.62 88 LYS A C 1
ATOM 738 O O . LYS A 1 88 ? 1.256 -9.323 -11.436 1.00 91.62 88 LYS A O 1
ATOM 743 N N . VAL A 1 89 ? 1.564 -8.019 -9.626 1.00 90.50 89 VAL A N 1
ATOM 744 C CA . VAL A 1 89 ? 1.676 -6.745 -10.347 1.00 90.50 89 VAL A CA 1
ATOM 745 C C . VAL A 1 89 ? 2.959 -6.705 -11.183 1.00 90.50 89 VAL A C 1
ATOM 747 O O . VAL A 1 89 ? 2.922 -6.358 -12.361 1.00 90.50 89 VAL A O 1
ATOM 750 N N . ALA A 1 90 ? 4.080 -7.154 -10.617 1.00 86.62 90 ALA A N 1
ATOM 751 C CA . ALA A 1 90 ? 5.345 -7.288 -11.333 1.00 86.62 90 ALA A CA 1
ATOM 752 C C . ALA A 1 90 ? 5.264 -8.324 -12.467 1.00 86.62 90 ALA A C 1
ATOM 754 O O . ALA A 1 90 ? 5.831 -8.111 -13.534 1.00 86.62 90 ALA A O 1
ATOM 755 N N . LEU A 1 91 ? 4.528 -9.427 -12.277 1.00 89.06 91 LEU A N 1
ATOM 756 C CA . LEU A 1 91 ? 4.285 -10.405 -13.341 1.00 89.06 91 LEU A CA 1
ATOM 757 C C . LEU A 1 91 ? 3.467 -9.802 -14.489 1.00 89.06 91 LEU A C 1
ATOM 759 O O . LEU A 1 91 ? 3.788 -10.039 -15.648 1.00 89.06 91 LEU A O 1
ATOM 763 N N . LEU A 1 92 ? 2.435 -9.008 -14.187 1.00 87.19 92 LEU A N 1
ATOM 764 C CA . LEU A 1 92 ? 1.665 -8.296 -15.211 1.00 87.19 92 LEU A CA 1
ATOM 765 C C . LEU A 1 92 ? 2.564 -7.368 -16.038 1.00 87.19 92 LEU A C 1
ATOM 767 O O . LEU A 1 92 ? 2.505 -7.389 -17.264 1.00 87.19 92 LEU A O 1
ATOM 771 N N . SER A 1 93 ? 3.414 -6.599 -15.363 1.00 80.56 93 SER A N 1
ATOM 772 C CA . SER A 1 93 ? 4.410 -5.726 -15.988 1.00 80.56 93 SER A CA 1
ATOM 773 C C . SER A 1 93 ? 5.372 -6.518 -16.893 1.00 80.56 93 SER A C 1
ATOM 775 O O . SER A 1 93 ? 5.496 -6.207 -18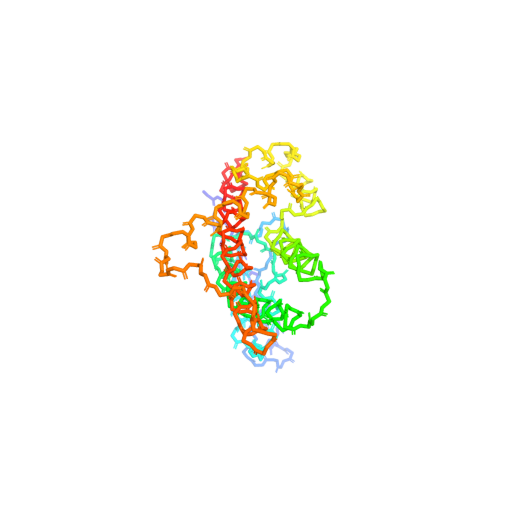.079 1.00 80.56 93 SER A O 1
ATOM 777 N N . ALA A 1 94 ? 5.903 -7.648 -16.414 1.00 81.75 94 ALA A N 1
ATOM 778 C CA . ALA A 1 94 ? 6.744 -8.548 -17.204 1.00 81.75 94 ALA A CA 1
ATOM 779 C C . ALA A 1 94 ? 6.058 -9.081 -18.474 1.00 81.75 94 ALA A C 1
ATOM 781 O O . ALA A 1 94 ? 6.676 -9.151 -19.538 1.00 81.75 94 ALA A O 1
ATOM 782 N N . LEU A 1 95 ? 4.775 -9.445 -18.375 1.00 85.12 95 LEU A N 1
ATOM 783 C CA . LEU A 1 95 ? 3.988 -9.905 -19.520 1.00 85.12 95 LEU A CA 1
ATOM 784 C C . LEU A 1 95 ? 3.806 -8.789 -20.553 1.00 85.12 95 LEU A C 1
ATOM 786 O O . LEU A 1 95 ? 3.974 -9.039 -21.746 1.00 85.12 95 LEU A O 1
ATOM 790 N N . VAL A 1 96 ? 3.527 -7.556 -20.120 1.00 82.12 96 VAL A N 1
ATOM 791 C CA . VAL A 1 96 ? 3.424 -6.403 -21.031 1.00 82.12 96 VAL A CA 1
ATOM 792 C C . VAL A 1 96 ? 4.772 -6.101 -21.690 1.00 82.12 96 VAL A C 1
ATOM 794 O O . VAL A 1 96 ? 4.822 -5.859 -22.896 1.00 82.12 96 VAL A O 1
ATOM 797 N N . ALA A 1 97 ? 5.873 -6.191 -20.942 1.00 76.81 97 ALA A N 1
ATOM 798 C CA . ALA A 1 97 ? 7.221 -5.974 -21.460 1.00 76.81 97 ALA A CA 1
ATOM 799 C C . ALA A 1 97 ? 7.671 -7.027 -22.490 1.00 76.81 97 ALA A C 1
ATOM 801 O O . ALA A 1 97 ? 8.579 -6.762 -23.277 1.00 76.81 97 ALA A O 1
ATOM 802 N N . SER A 1 98 ? 7.031 -8.201 -22.522 1.00 75.81 98 SER A N 1
ATOM 803 C CA . SER A 1 98 ? 7.305 -9.239 -23.526 1.00 75.81 98 SER A CA 1
ATOM 804 C C . SER A 1 98 ? 6.735 -8.921 -24.917 1.00 75.81 98 SER A C 1
ATOM 806 O O . SER A 1 98 ? 7.092 -9.584 -25.893 1.00 75.81 98 SER A O 1
ATOM 808 N N . VAL A 1 99 ? 5.874 -7.901 -25.027 1.00 77.81 99 VAL A N 1
ATOM 809 C CA . VAL A 1 99 ? 5.294 -7.456 -26.296 1.00 77.81 99 VAL A CA 1
ATOM 810 C C . VAL A 1 99 ? 6.294 -6.542 -27.023 1.00 77.81 99 VAL A C 1
ATOM 812 O O . VAL A 1 99 ? 6.699 -5.522 -26.462 1.00 77.81 99 VAL A O 1
ATOM 815 N N . PRO A 1 100 ? 6.686 -6.844 -28.277 1.00 74.44 100 PRO A N 1
ATOM 816 C CA . PRO A 1 100 ? 7.721 -6.102 -28.999 1.00 74.44 100 PRO A CA 1
ATOM 817 C C . PRO A 1 100 ? 7.191 -4.778 -29.583 1.00 74.44 100 PRO A C 1
ATOM 819 O O . PRO A 1 100 ? 7.153 -4.588 -30.797 1.00 74.44 100 PRO A O 1
ATOM 822 N N . ILE A 1 101 ? 6.772 -3.853 -28.714 1.00 76.62 101 ILE A N 1
ATOM 823 C CA . ILE A 1 101 ? 6.360 -2.489 -29.072 1.00 76.62 101 ILE A CA 1
ATOM 824 C C . ILE A 1 101 ? 7.370 -1.502 -28.466 1.00 76.62 101 ILE A C 1
ATOM 826 O O . ILE A 1 101 ? 7.474 -1.413 -27.238 1.00 76.62 101 ILE A O 1
ATOM 830 N N . PRO A 1 102 ? 8.114 -0.742 -29.292 1.00 74.38 102 PRO A N 1
ATOM 831 C CA . PRO A 1 102 ? 9.071 0.247 -28.805 1.00 74.38 102 PRO A CA 1
ATOM 832 C C . PRO A 1 102 ? 8.433 1.239 -27.820 1.00 74.38 102 PRO A C 1
ATOM 834 O O . PRO A 1 102 ? 7.403 1.839 -28.112 1.00 74.38 102 PRO A O 1
ATOM 837 N N . GLY A 1 103 ? 9.042 1.404 -26.642 1.00 67.88 103 GLY A N 1
ATOM 838 C CA . GLY A 1 103 ? 8.606 2.354 -25.608 1.00 67.88 103 GLY A CA 1
ATOM 839 C C . GLY A 1 103 ? 7.409 1.924 -24.746 1.00 67.88 103 GLY A C 1
ATOM 840 O O . GLY A 1 103 ? 7.191 2.528 -23.697 1.00 67.88 103 GLY A O 1
ATOM 841 N N . LEU A 1 104 ? 6.666 0.873 -25.117 1.00 74.69 104 LEU A N 1
ATOM 842 C CA . LEU A 1 104 ? 5.471 0.443 -24.376 1.00 74.69 104 LEU A CA 1
ATOM 843 C C . LEU A 1 104 ? 5.796 -0.063 -22.967 1.00 74.69 104 LEU A C 1
ATOM 845 O O . LEU A 1 104 ? 5.076 0.269 -22.031 1.00 74.69 104 LEU A O 1
ATOM 849 N N . SER A 1 105 ? 6.873 -0.836 -22.811 1.00 72.62 105 SER A N 1
ATOM 850 C CA . SER A 1 105 ? 7.255 -1.431 -21.524 1.00 72.62 105 SER A CA 1
ATOM 851 C C . SER A 1 105 ? 7.495 -0.373 -20.447 1.00 72.62 105 SER A C 1
ATOM 853 O O . SER A 1 105 ? 6.928 -0.459 -19.368 1.00 72.62 105 SER A O 1
ATOM 855 N N . VAL A 1 106 ? 8.252 0.680 -20.766 1.00 72.81 106 VAL A N 1
ATOM 856 C CA . VAL A 1 106 ? 8.566 1.768 -19.825 1.00 72.81 106 VAL A CA 1
ATOM 857 C C . VAL A 1 106 ? 7.309 2.541 -19.423 1.00 72.81 106 VAL A C 1
ATOM 859 O O . VAL A 1 106 ? 7.114 2.838 -18.245 1.00 72.81 106 VAL A O 1
ATOM 862 N N . ILE A 1 107 ? 6.439 2.856 -20.389 1.00 75.75 107 ILE A N 1
ATOM 863 C CA . ILE A 1 107 ? 5.181 3.571 -20.127 1.00 75.75 107 ILE A CA 1
ATOM 864 C C . ILE A 1 107 ? 4.245 2.707 -19.273 1.00 75.75 107 ILE A C 1
ATOM 866 O O . ILE A 1 107 ? 3.642 3.205 -18.320 1.00 75.75 107 ILE A O 1
ATOM 870 N N . ALA A 1 108 ? 4.138 1.416 -19.592 1.00 79.62 108 ALA A N 1
ATOM 871 C CA . ALA A 1 108 ? 3.313 0.475 -18.850 1.00 79.62 108 ALA A CA 1
ATOM 872 C C . ALA A 1 108 ? 3.823 0.277 -17.419 1.00 79.62 108 ALA A C 1
ATOM 874 O O . ALA A 1 108 ? 3.030 0.376 -16.486 1.00 79.62 108 ALA A O 1
ATOM 875 N N . ASP A 1 109 ? 5.128 0.074 -17.231 1.00 79.19 109 ASP A N 1
ATOM 876 C CA . ASP A 1 109 ? 5.743 -0.089 -15.911 1.00 79.19 109 ASP A CA 1
ATOM 877 C C . ASP A 1 109 ? 5.513 1.151 -15.042 1.00 79.19 109 ASP A C 1
ATOM 879 O O . ASP A 1 109 ? 5.108 1.029 -13.884 1.00 79.19 109 ASP A O 1
ATOM 883 N N . LEU A 1 110 ? 5.669 2.351 -15.613 1.00 83.19 110 LEU A N 1
ATOM 884 C CA . LEU A 1 110 ? 5.385 3.605 -14.917 1.00 83.19 110 LEU A CA 1
ATOM 885 C C . LEU A 1 110 ? 3.912 3.718 -14.498 1.00 83.19 110 LEU A C 1
ATOM 887 O O . LEU A 1 110 ? 3.623 4.103 -13.361 1.00 83.19 110 LEU A O 1
ATOM 891 N N . ALA A 1 111 ? 2.983 3.381 -15.395 1.00 86.81 111 ALA A N 1
ATOM 892 C CA . ALA A 1 111 ? 1.552 3.421 -15.106 1.00 86.81 111 ALA A CA 1
ATOM 893 C C . ALA A 1 111 ? 1.157 2.391 -14.034 1.00 86.81 111 ALA A C 1
ATOM 895 O O . ALA A 1 111 ? 0.405 2.717 -13.115 1.00 86.81 111 ALA A O 1
ATOM 896 N N . ILE A 1 112 ? 1.703 1.174 -14.116 1.00 88.50 112 ILE A N 1
ATOM 897 C CA . ILE A 1 112 ? 1.471 0.086 -13.159 1.00 88.50 112 ILE A CA 1
ATOM 898 C C . ILE A 1 112 ? 1.982 0.479 -11.768 1.00 88.50 112 ILE A C 1
ATOM 900 O O . ILE A 1 112 ? 1.236 0.378 -10.793 1.00 88.50 112 ILE A O 1
ATOM 904 N N . VAL A 1 113 ? 3.221 0.973 -11.672 1.00 89.25 113 VAL A N 1
ATOM 905 C CA . VAL A 1 113 ? 3.810 1.412 -10.399 1.00 89.25 113 VAL A CA 1
ATOM 906 C C . VAL A 1 113 ? 3.016 2.569 -9.800 1.00 89.25 113 VAL A C 1
ATOM 908 O O . VAL A 1 113 ? 2.667 2.522 -8.623 1.00 89.25 113 VAL A O 1
ATOM 911 N N . THR A 1 114 ? 2.682 3.577 -10.609 1.00 89.38 114 THR A N 1
ATOM 912 C CA . THR A 1 114 ? 1.882 4.731 -10.171 1.00 89.38 114 THR A CA 1
ATOM 913 C C . THR A 1 114 ? 0.544 4.281 -9.587 1.00 89.38 114 THR A C 1
ATOM 915 O O . THR A 1 114 ? 0.195 4.654 -8.469 1.00 89.38 114 THR A O 1
ATOM 918 N N . ARG A 1 115 ? -0.176 3.409 -10.299 1.00 91.38 115 ARG A N 1
ATOM 919 C CA . ARG A 1 115 ? -1.498 2.939 -9.878 1.00 91.38 115 ARG A CA 1
ATOM 920 C C . ARG A 1 115 ? -1.463 2.123 -8.586 1.00 91.38 115 ARG A C 1
ATOM 922 O O . ARG A 1 115 ? -2.359 2.240 -7.746 1.00 91.38 115 ARG A O 1
ATOM 929 N N . GLU A 1 116 ? -0.440 1.294 -8.419 1.00 92.81 116 GLU A N 1
ATOM 930 C CA . GLU A 1 116 ? -0.282 0.501 -7.201 1.00 92.81 116 GLU A CA 1
ATOM 931 C C . GLU A 1 116 ? 0.107 1.392 -6.008 1.00 92.81 116 GLU A C 1
ATOM 933 O O . GLU A 1 116 ? -0.427 1.219 -4.913 1.00 92.81 116 GLU A O 1
ATOM 938 N N . ILE A 1 117 ? 0.940 2.419 -6.220 1.00 92.06 117 ILE A N 1
ATOM 939 C CA . ILE A 1 117 ? 1.260 3.413 -5.185 1.00 92.06 117 ILE A CA 1
ATOM 940 C C . ILE A 1 117 ? -0.001 4.170 -4.740 1.00 92.06 117 ILE A C 1
ATOM 942 O O . ILE A 1 117 ? -0.229 4.287 -3.538 1.00 92.06 117 ILE A O 1
ATOM 946 N N . GLU A 1 118 ? -0.864 4.621 -5.659 1.00 90.62 118 GLU A N 1
ATOM 947 C CA . GLU A 1 118 ? -2.160 5.236 -5.301 1.00 90.62 118 GLU A CA 1
ATOM 948 C C . GLU A 1 118 ? -3.006 4.305 -4.421 1.00 90.62 118 GLU A C 1
ATOM 950 O O . GLU A 1 118 ? -3.632 4.734 -3.447 1.00 90.62 118 GLU A O 1
ATOM 955 N N . THR A 1 119 ? -2.989 3.007 -4.737 1.00 91.94 119 THR A N 1
ATOM 956 C CA . THR A 1 119 ? -3.688 1.979 -3.960 1.00 91.94 119 THR A CA 1
ATOM 957 C C . THR A 1 119 ? -3.105 1.857 -2.552 1.00 91.94 119 THR A C 1
ATOM 959 O O . THR A 1 119 ? -3.864 1.727 -1.586 1.00 91.94 119 THR A O 1
ATOM 962 N N . TYR A 1 120 ? -1.781 1.954 -2.398 1.00 93.06 120 TYR A N 1
ATOM 963 C CA . TYR A 1 120 ? -1.135 1.993 -1.085 1.00 93.06 120 TYR A CA 1
ATOM 964 C C . TYR A 1 120 ? -1.560 3.235 -0.296 1.00 93.06 120 TYR A C 1
ATOM 966 O O . TYR A 1 120 ? -2.035 3.083 0.828 1.00 93.06 120 TYR A O 1
ATOM 974 N N . TYR A 1 121 ? -1.490 4.433 -0.891 1.00 90.62 121 TYR A N 1
ATOM 975 C CA . TYR A 1 121 ? -1.948 5.680 -0.259 1.00 90.62 121 TYR A CA 1
ATOM 976 C C . TYR A 1 121 ? -3.371 5.560 0.278 1.00 90.62 121 TYR A C 1
ATOM 978 O O . TYR A 1 121 ? -3.610 5.819 1.460 1.00 90.62 121 TYR A O 1
ATOM 986 N N . SER A 1 122 ? -4.292 5.092 -0.566 1.00 90.62 122 SER A N 1
ATOM 987 C CA . SER A 1 122 ? -5.689 4.911 -0.179 1.00 90.62 122 SER A CA 1
ATOM 988 C C . SER A 1 122 ? -5.859 3.868 0.927 1.00 90.62 122 SER A C 1
ATOM 990 O O . SER A 1 122 ? -6.574 4.090 1.904 1.00 90.62 122 SER A O 1
ATOM 992 N N . THR A 1 123 ? -5.150 2.741 0.831 1.00 91.25 123 THR A N 1
ATOM 993 C CA . THR A 1 123 ? -5.227 1.667 1.831 1.00 91.25 123 THR A CA 1
ATOM 994 C C . THR A 1 123 ? -4.699 2.118 3.193 1.00 91.25 123 THR A C 1
ATOM 996 O O . THR A 1 123 ? -5.271 1.758 4.224 1.00 91.25 123 THR A O 1
ATOM 999 N N . PHE A 1 124 ? -3.624 2.902 3.231 1.00 91.50 124 PHE A N 1
ATOM 1000 C CA . PHE A 1 124 ? -3.056 3.415 4.478 1.00 91.50 124 PHE A CA 1
ATOM 1001 C C . PHE A 1 124 ? -3.761 4.671 5.007 1.00 91.50 124 PHE A C 1
ATOM 1003 O O . PHE A 1 124 ? -3.499 5.066 6.144 1.00 91.50 124 PHE A O 1
ATOM 1010 N N . GLY A 1 125 ? -4.692 5.246 4.236 1.00 89.12 125 GLY A N 1
ATOM 1011 C CA . GLY A 1 125 ? -5.433 6.453 4.601 1.00 89.12 125 GLY A CA 1
ATOM 1012 C C . GLY A 1 125 ? -4.601 7.731 4.493 1.00 89.12 125 GLY A C 1
ATOM 1013 O O . GLY A 1 125 ? -4.850 8.683 5.230 1.00 89.12 125 GLY A O 1
ATOM 1014 N N . LEU A 1 126 ? -3.602 7.732 3.609 1.00 89.69 126 LEU A N 1
ATOM 1015 C CA . LEU A 1 126 ? -2.728 8.873 3.333 1.00 89.69 126 LEU A CA 1
ATOM 1016 C C . LEU A 1 126 ? -3.123 9.620 2.048 1.00 89.69 126 LEU A C 1
ATOM 1018 O O . LEU A 1 126 ? -2.461 10.585 1.680 1.00 89.69 126 LEU A O 1
ATOM 1022 N N . ASP A 1 127 ? -4.169 9.176 1.346 1.00 88.62 127 ASP A N 1
ATOM 1023 C CA . ASP A 1 127 ? -4.755 9.917 0.229 1.00 88.62 127 ASP A CA 1
ATOM 1024 C C . ASP A 1 127 ? -5.436 11.206 0.713 1.00 88.62 127 ASP A C 1
ATOM 1026 O O . ASP A 1 127 ? -5.921 11.272 1.845 1.00 88.62 127 ASP A O 1
ATOM 1030 N N . ASP A 1 128 ? -5.501 12.227 -0.147 1.00 85.94 128 ASP A N 1
ATOM 1031 C CA . ASP A 1 128 ? -6.020 13.547 0.235 1.00 85.94 128 ASP A CA 1
ATOM 1032 C C . ASP A 1 128 ? -7.440 13.488 0.862 1.00 85.94 128 ASP A C 1
ATOM 1034 O O . ASP A 1 128 ? -7.634 14.100 1.917 1.00 85.94 128 ASP A O 1
ATOM 1038 N N . PRO A 1 129 ? -8.420 12.715 0.334 1.00 87.25 129 PRO A N 1
ATOM 1039 C CA . PRO A 1 129 ? -9.720 12.533 0.990 1.00 87.25 129 PRO A CA 1
ATOM 1040 C C . PRO A 1 129 ? -9.652 11.925 2.400 1.00 87.25 129 PRO A C 1
ATOM 1042 O O . PRO A 1 129 ? -10.406 12.330 3.293 1.00 87.25 129 PRO A O 1
ATOM 1045 N N . SER A 1 130 ? -8.790 10.929 2.620 1.00 86.88 130 SER A N 1
ATOM 1046 C CA . SER A 1 130 ? -8.611 10.311 3.940 1.00 86.88 130 SER A CA 1
ATOM 1047 C C . SER A 1 130 ? -7.905 11.245 4.917 1.00 86.88 130 SER A C 1
ATOM 1049 O O . SER A 1 130 ? -8.357 11.379 6.058 1.00 86.88 130 SER A O 1
ATOM 1051 N N . LEU A 1 131 ? -6.861 11.947 4.467 1.00 85.00 131 LEU A N 1
ATOM 1052 C CA . LEU A 1 131 ? -6.167 12.962 5.257 1.00 85.00 131 LEU A CA 1
ATOM 1053 C C . LEU A 1 131 ? -7.114 14.092 5.661 1.00 85.00 131 LEU A C 1
ATOM 1055 O O . LEU A 1 131 ? -7.117 14.485 6.826 1.00 85.00 131 LEU A O 1
ATOM 1059 N N . GLN A 1 132 ? -7.978 14.559 4.757 1.00 86.00 132 GLN A N 1
ATOM 1060 C CA . GLN A 1 132 ? -8.987 15.572 5.071 1.00 86.00 132 GLN A CA 1
ATOM 1061 C C . GLN A 1 132 ? -9.919 15.113 6.205 1.00 86.00 132 GLN A C 1
ATOM 1063 O O . GLN A 1 132 ? -10.113 15.837 7.181 1.00 86.00 132 GLN A O 1
ATOM 1068 N N . LYS A 1 133 ? -10.424 13.873 6.146 1.00 84.31 133 LYS A N 1
ATOM 1069 C CA . LYS A 1 133 ? -11.247 13.297 7.228 1.00 84.31 133 LYS A CA 1
ATOM 1070 C C . LYS A 1 133 ? -10.480 13.150 8.546 1.00 84.31 133 LYS A C 1
ATOM 1072 O O . LYS A 1 133 ? -11.077 13.251 9.619 1.00 84.31 133 LYS A O 1
ATOM 1077 N N . LEU A 1 134 ? -9.175 12.874 8.494 1.00 81.50 134 LEU A N 1
ATOM 1078 C CA . LEU A 1 134 ? -8.320 12.829 9.684 1.00 81.50 134 LEU A CA 1
ATOM 1079 C C . LEU A 1 134 ? -8.100 14.227 10.275 1.00 81.50 134 LEU A C 1
ATOM 1081 O O . LEU A 1 134 ? -8.117 14.371 11.499 1.00 81.50 134 LEU A O 1
ATOM 1085 N N . CYS A 1 135 ? -7.961 15.255 9.438 1.00 83.19 135 CYS A N 1
ATOM 1086 C CA . CYS A 1 135 ? -7.872 16.655 9.860 1.00 83.19 135 CYS A CA 1
ATOM 1087 C C . CYS A 1 135 ? -9.145 17.092 10.592 1.00 83.19 135 CYS A C 1
ATOM 1089 O O . CYS A 1 135 ? -9.073 17.577 11.718 1.00 83.19 135 CYS A O 1
ATOM 1091 N N . GLU A 1 136 ? -10.318 16.801 10.017 1.00 83.06 136 GLU A N 1
ATOM 1092 C CA . GLU A 1 136 ? -11.625 17.104 10.624 1.00 83.06 136 GLU A CA 1
ATOM 1093 C C . GLU A 1 136 ? -11.804 16.478 12.017 1.00 83.06 136 GLU A C 1
ATOM 1095 O O . GLU A 1 136 ? -12.489 17.038 12.870 1.00 83.06 136 GLU A O 1
ATOM 1100 N N . ARG A 1 137 ? -11.189 15.314 12.263 1.00 75.88 137 ARG A N 1
ATOM 1101 C CA . ARG A 1 137 ? -11.286 14.596 13.544 1.00 75.88 137 ARG A CA 1
ATOM 1102 C C . ARG A 1 137 ? -10.228 14.997 14.563 1.00 75.88 137 ARG A C 1
ATOM 1104 O O . ARG A 1 137 ? -10.503 14.953 15.756 1.00 75.88 137 ARG A O 1
ATOM 1111 N N . SER A 1 138 ? -9.021 15.311 14.107 1.00 76.12 138 SER A N 1
ATOM 1112 C CA . SER A 1 138 ? -7.869 15.584 14.976 1.00 76.12 138 SER A CA 1
ATOM 1113 C C . SER A 1 138 ? -7.654 17.072 15.256 1.00 76.12 138 SER A C 1
ATOM 1115 O O . SER A 1 138 ? -6.910 17.405 16.174 1.00 76.12 138 SER A O 1
ATOM 1117 N N . GLY A 1 139 ? -8.273 17.959 14.469 1.00 76.62 139 GLY A N 1
ATOM 1118 C CA . GLY A 1 139 ? -8.056 19.406 14.532 1.00 76.62 139 GLY A CA 1
ATOM 1119 C C . GLY A 1 139 ? -6.725 19.870 13.927 1.00 76.62 139 GLY A C 1
ATOM 1120 O O . GLY A 1 139 ? -6.419 21.055 14.018 1.00 76.62 139 GLY A O 1
ATOM 1121 N N . LYS A 1 140 ? -5.949 18.959 13.327 1.00 81.06 140 LYS A N 1
ATOM 1122 C CA . LYS A 1 140 ? -4.671 19.240 12.654 1.00 81.06 140 LYS A CA 1
ATOM 1123 C C . LYS A 1 140 ? -4.867 19.544 11.173 1.00 81.06 140 LYS A C 1
ATOM 1125 O O . LYS A 1 140 ? -5.873 19.135 10.594 1.00 81.06 140 LYS A O 1
ATOM 1130 N N . THR A 1 141 ? -3.908 20.226 10.553 1.00 85.25 141 THR A N 1
ATOM 1131 C CA . THR A 1 141 ? -3.929 20.508 9.110 1.00 85.25 141 THR A CA 1
ATOM 1132 C C . THR A 1 141 ? -3.305 19.377 8.288 1.00 85.25 141 THR A C 1
ATOM 1134 O O . THR A 1 141 ? -2.580 18.517 8.800 1.00 85.25 141 THR A O 1
ATOM 1137 N N . ILE A 1 142 ? -3.577 19.371 6.980 1.00 81.62 142 ILE A N 1
ATOM 1138 C CA . ILE A 1 142 ? -2.998 18.389 6.054 1.00 81.62 142 ILE A CA 1
ATOM 1139 C C . ILE A 1 142 ? -1.473 18.536 6.021 1.00 81.62 142 ILE A C 1
ATOM 1141 O O . ILE A 1 142 ? -0.763 17.537 5.950 1.00 81.62 142 ILE A O 1
ATOM 1145 N N . GLU A 1 143 ? -0.962 19.763 6.109 1.00 83.06 143 GLU A N 1
ATOM 1146 C CA . GLU A 1 143 ? 0.468 20.073 6.127 1.00 83.06 143 GLU A CA 1
ATOM 1147 C C . GLU A 1 143 ? 1.143 19.500 7.371 1.00 83.06 143 GLU A C 1
ATOM 1149 O O . GLU A 1 143 ? 2.232 18.941 7.266 1.00 83.06 143 GLU A O 1
ATOM 1154 N N . GLU A 1 144 ? 0.486 19.565 8.532 1.00 83.31 144 GLU A N 1
ATOM 1155 C CA . GLU A 1 144 ? 0.996 18.937 9.750 1.00 83.31 144 GLU A CA 1
ATOM 1156 C C . GLU A 1 144 ? 1.106 17.419 9.582 1.00 83.31 144 GLU A C 1
ATOM 1158 O O . GLU A 1 144 ? 2.139 16.846 9.921 1.00 83.31 144 GLU A O 1
ATOM 1163 N N . PHE A 1 145 ? 0.107 16.757 8.989 1.00 81.00 145 PHE A N 1
ATOM 1164 C CA . PHE A 1 145 ? 0.206 15.321 8.707 1.00 81.00 145 PHE A CA 1
ATOM 1165 C C . PHE A 1 145 ? 1.255 14.989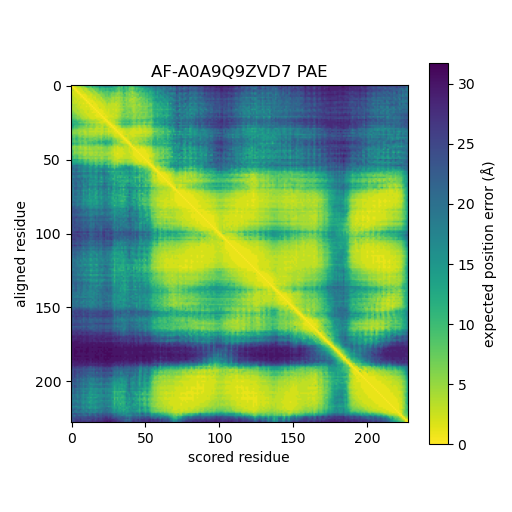 7.642 1.00 81.00 145 PHE A C 1
ATOM 1167 O O . PHE A 1 145 ? 2.044 14.067 7.848 1.00 81.00 145 PHE A O 1
ATOM 1174 N N . LYS A 1 146 ? 1.326 15.758 6.550 1.00 83.19 146 LYS A N 1
ATOM 1175 C CA . LYS A 1 146 ? 2.347 15.586 5.505 1.00 83.19 146 LYS A CA 1
ATOM 1176 C C . LYS A 1 146 ? 3.759 15.831 6.046 1.00 83.19 146 LYS A C 1
ATOM 1178 O O . LYS A 1 146 ? 4.678 15.141 5.630 1.00 83.19 146 LYS A O 1
ATOM 1183 N N . SER A 1 147 ? 3.938 16.718 7.030 1.00 85.38 147 SER A N 1
ATOM 1184 C CA . SER A 1 147 ? 5.237 16.949 7.686 1.00 85.38 147 SER A CA 1
ATOM 1185 C C . SER A 1 147 ? 5.750 15.746 8.490 1.00 85.38 147 SER A C 1
ATOM 1187 O O . SER A 1 147 ? 6.951 15.620 8.726 1.00 85.38 147 SER A O 1
ATOM 1189 N N . LEU A 1 148 ? 4.849 14.850 8.907 1.00 85.50 148 LEU A N 1
ATOM 1190 C CA . LEU A 1 148 ? 5.198 13.616 9.614 1.00 85.50 148 LEU A CA 1
ATOM 1191 C C . LEU A 1 148 ? 5.598 12.490 8.655 1.00 85.50 148 LEU A C 1
ATOM 1193 O O . LEU A 1 148 ? 6.206 11.508 9.089 1.00 85.50 148 LEU A O 1
ATOM 1197 N N . MET A 1 149 ? 5.256 12.634 7.373 1.00 86.50 149 MET A N 1
ATOM 1198 C CA . MET A 1 149 ? 5.660 11.730 6.308 1.00 86.50 149 MET A CA 1
ATOM 1199 C C . MET A 1 149 ? 7.097 12.070 5.917 1.00 86.50 149 MET A C 1
ATOM 1201 O O . MET A 1 149 ? 7.395 13.172 5.461 1.00 86.50 149 MET A O 1
ATOM 1205 N N . LYS A 1 150 ? 8.009 11.128 6.137 1.00 84.88 150 LYS A N 1
ATOM 1206 C CA . LYS A 1 150 ? 9.449 11.321 5.924 1.00 84.88 150 LYS A CA 1
ATOM 1207 C C . LYS A 1 150 ? 9.910 10.773 4.585 1.00 84.88 150 LYS A C 1
ATOM 1209 O O . LYS A 1 150 ? 11.031 11.067 4.169 1.00 84.88 150 LYS A O 1
ATOM 1214 N N . SER A 1 151 ? 9.086 9.960 3.929 1.00 83.88 151 SER A N 1
ATOM 1215 C CA . SER A 1 151 ? 9.470 9.366 2.660 1.00 83.88 151 SER A CA 1
ATOM 1216 C C . SER A 1 151 ? 9.544 10.404 1.528 1.00 83.88 151 SER A C 1
ATOM 1218 O O . SER A 1 151 ? 8.869 11.443 1.569 1.00 83.88 151 SER A O 1
ATOM 1220 N N . PRO A 1 152 ? 10.285 10.099 0.445 1.00 76.88 152 PRO A N 1
ATOM 1221 C CA . PRO A 1 152 ? 10.253 10.878 -0.796 1.00 76.88 152 PRO A CA 1
ATOM 1222 C C . PRO A 1 152 ? 8.864 10.940 -1.452 1.00 76.88 152 PRO A C 1
ATOM 1224 O O . PRO A 1 152 ? 8.665 11.695 -2.405 1.00 76.88 152 PRO A O 1
ATOM 1227 N N . LEU A 1 153 ? 7.911 10.133 -0.975 1.00 79.25 153 LEU A N 1
ATOM 1228 C CA . LEU A 1 153 ? 6.534 10.081 -1.452 1.00 79.25 153 LEU A CA 1
ATOM 1229 C C . LEU A 1 153 ? 5.606 10.994 -0.625 1.00 79.25 153 LEU A C 1
ATOM 1231 O O . LEU A 1 153 ? 4.445 11.163 -0.973 1.00 79.25 153 LEU A O 1
ATOM 1235 N N . SER A 1 154 ? 6.094 11.660 0.423 1.00 73.00 154 SER A N 1
ATOM 1236 C CA . SER A 1 154 ? 5.320 12.600 1.263 1.00 73.00 154 SER A CA 1
ATOM 1237 C C . SER A 1 154 ? 4.483 13.636 0.487 1.00 73.00 154 SER A C 1
ATOM 1239 O O . SER A 1 154 ? 3.381 13.985 0.907 1.00 73.00 154 SER A O 1
ATOM 1241 N N . GLY A 1 155 ? 4.963 14.087 -0.678 1.00 67.69 155 GLY A N 1
ATOM 1242 C CA . GLY A 1 155 ? 4.252 14.996 -1.589 1.00 67.69 155 GLY A CA 1
ATOM 1243 C C . GLY A 1 155 ? 3.306 14.325 -2.599 1.00 67.69 155 GLY A C 1
ATOM 1244 O O . GLY A 1 155 ? 2.845 14.992 -3.523 1.00 67.69 15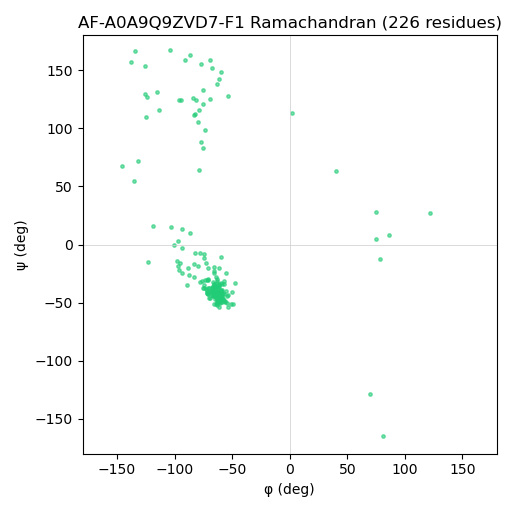5 GLY A O 1
ATOM 1245 N N . GLY A 1 156 ? 3.043 13.026 -2.467 1.00 71.06 156 GLY A N 1
ATOM 1246 C CA . GLY A 1 156 ? 2.312 12.214 -3.437 1.00 71.06 156 GLY A CA 1
ATOM 1247 C C . GLY A 1 156 ? 3.180 11.739 -4.606 1.00 71.06 156 GLY A C 1
ATOM 1248 O O . GLY A 1 156 ? 4.412 11.779 -4.566 1.00 71.06 156 GLY A O 1
ATOM 1249 N N . ILE A 1 157 ? 2.525 11.265 -5.669 1.00 73.81 157 ILE A N 1
ATOM 1250 C CA . ILE A 1 157 ? 3.210 10.749 -6.858 1.00 73.81 157 ILE A CA 1
ATOM 1251 C C . ILE A 1 157 ? 3.583 11.915 -7.772 1.00 73.81 157 ILE A C 1
ATOM 1253 O O . ILE A 1 157 ? 2.725 12.543 -8.388 1.00 73.81 157 ILE A O 1
ATOM 1257 N N . ASN A 1 158 ? 4.881 12.182 -7.889 1.00 78.88 158 ASN A N 1
ATOM 1258 C CA . ASN A 1 158 ? 5.434 13.132 -8.848 1.00 78.88 158 ASN A CA 1
ATOM 1259 C C . ASN A 1 158 ? 6.663 12.524 -9.559 1.00 78.88 158 ASN A C 1
ATOM 1261 O O . ASN A 1 158 ? 7.198 11.504 -9.105 1.00 78.88 158 ASN A O 1
ATOM 1265 N N . PRO A 1 159 ? 7.142 13.134 -10.662 1.00 74.00 159 PRO A N 1
ATOM 1266 C CA . PRO A 1 159 ? 8.271 12.598 -11.421 1.00 74.00 159 PRO A CA 1
ATOM 1267 C C . PRO A 1 159 ? 9.553 12.401 -10.597 1.00 74.00 159 PRO A C 1
ATOM 1269 O O . PRO A 1 159 ? 10.278 11.438 -10.833 1.00 74.00 159 PRO A O 1
ATOM 1272 N N . ALA A 1 160 ? 9.827 13.261 -9.610 1.00 76.12 160 ALA A N 1
ATOM 1273 C CA . ALA A 1 160 ? 11.011 13.144 -8.759 1.00 76.12 160 ALA A CA 1
ATOM 1274 C C . ALA A 1 160 ? 10.904 11.959 -7.786 1.00 76.12 160 ALA A C 1
ATOM 1276 O O . ALA A 1 160 ? 11.875 11.224 -7.606 1.00 76.12 160 ALA A O 1
ATOM 1277 N N . SER A 1 161 ? 9.723 11.721 -7.210 1.00 78.62 161 SER A N 1
ATOM 1278 C CA . SER A 1 161 ? 9.479 10.572 -6.331 1.00 78.62 161 SER A CA 1
ATOM 1279 C C . SER A 1 161 ? 9.559 9.246 -7.097 1.00 78.62 161 SER A C 1
ATOM 1281 O O . SER A 1 161 ? 10.175 8.293 -6.622 1.00 78.62 161 SER A O 1
ATOM 1283 N N . ILE A 1 162 ? 9.030 9.198 -8.325 1.00 75.31 162 ILE A N 1
ATOM 1284 C CA . ILE A 1 162 ? 9.198 8.046 -9.225 1.00 75.31 162 ILE A CA 1
ATOM 1285 C C . ILE A 1 162 ? 10.675 7.828 -9.572 1.00 75.31 162 ILE A C 1
ATOM 1287 O O . ILE A 1 162 ? 11.154 6.694 -9.524 1.00 75.31 162 ILE A O 1
ATOM 1291 N N . LEU A 1 163 ? 11.411 8.897 -9.890 1.00 74.62 163 LEU A N 1
ATOM 1292 C CA . LEU A 1 163 ? 12.835 8.810 -10.209 1.00 74.62 163 LEU A CA 1
ATOM 1293 C C . LEU A 1 163 ? 13.659 8.332 -9.009 1.00 74.62 163 LEU A C 1
ATOM 1295 O O . LEU A 1 163 ? 14.583 7.546 -9.187 1.00 74.62 163 LEU A O 1
ATOM 1299 N N . SER A 1 164 ? 13.309 8.751 -7.791 1.00 77.88 164 SER A N 1
ATOM 1300 C CA . SER A 1 164 ? 13.933 8.265 -6.556 1.00 77.88 164 SER A CA 1
ATOM 1301 C C . SER A 1 164 ? 13.736 6.754 -6.382 1.00 77.88 164 SER A C 1
ATOM 1303 O O . SER A 1 164 ? 14.706 6.026 -6.150 1.00 77.88 164 SER A O 1
ATOM 1305 N N . LEU A 1 165 ? 12.510 6.260 -6.592 1.00 76.88 165 LEU A N 1
ATOM 1306 C CA . LEU A 1 165 ? 12.207 4.826 -6.551 1.00 76.88 165 LEU A CA 1
ATOM 1307 C C . LEU A 1 165 ? 12.963 4.047 -7.641 1.00 76.88 165 LEU A C 1
ATOM 1309 O O . LEU A 1 165 ? 13.510 2.975 -7.360 1.00 76.88 165 LEU A O 1
ATOM 1313 N N . ALA A 1 166 ? 13.022 4.593 -8.859 1.00 72.12 166 ALA A N 1
ATOM 1314 C CA . ALA A 1 166 ? 13.676 3.975 -10.011 1.00 72.12 166 ALA A CA 1
ATOM 1315 C C . ALA A 1 166 ? 15.205 3.958 -9.864 1.00 72.12 166 ALA A C 1
ATOM 1317 O O . ALA A 1 166 ? 15.833 2.919 -10.056 1.00 72.12 166 ALA A O 1
ATOM 1318 N N . GLY A 1 167 ? 15.808 5.075 -9.450 1.00 68.12 167 GLY A N 1
ATOM 1319 C CA . GLY A 1 167 ? 17.248 5.194 -9.222 1.00 68.12 167 GLY A CA 1
ATOM 1320 C C . GLY A 1 167 ? 17.736 4.233 -8.143 1.00 68.12 167 GLY A C 1
ATOM 1321 O O . GLY A 1 167 ? 18.744 3.553 -8.320 1.00 68.12 167 GLY A O 1
ATOM 1322 N N . ALA A 1 168 ? 16.968 4.078 -7.064 1.00 59.72 168 ALA A N 1
ATOM 1323 C CA . ALA A 1 168 ? 17.277 3.080 -6.056 1.00 59.72 168 ALA A CA 1
ATOM 1324 C C . ALA A 1 168 ? 17.145 1.644 -6.613 1.00 59.72 168 ALA A C 1
ATOM 1326 O O . ALA A 1 168 ? 17.856 0.740 -6.170 1.00 59.72 168 ALA A O 1
ATOM 1327 N N . ALA A 1 169 ? 16.205 1.369 -7.529 1.00 58.88 169 ALA A N 1
ATOM 1328 C CA . ALA A 1 169 ? 16.035 0.035 -8.121 1.00 58.88 169 ALA A CA 1
ATOM 1329 C C . ALA A 1 169 ? 17.226 -0.325 -9.020 1.00 58.88 169 ALA A C 1
ATOM 1331 O O . ALA A 1 169 ? 17.753 -1.431 -8.907 1.00 58.88 169 ALA A O 1
ATOM 1332 N N . SER A 1 170 ? 17.731 0.641 -9.792 1.00 57.59 170 SER A N 1
ATOM 1333 C CA . SER A 1 170 ? 18.946 0.489 -10.601 1.00 57.59 170 SER A CA 1
ATOM 1334 C C . SER A 1 170 ? 20.192 0.127 -9.779 1.00 57.59 170 SER A C 1
ATOM 1336 O O . SER A 1 170 ? 21.013 -0.653 -10.250 1.00 57.59 170 SER A O 1
ATOM 1338 N N . LEU A 1 171 ? 20.328 0.619 -8.539 1.00 51.94 171 LEU A N 1
ATOM 1339 C CA . LEU A 1 171 ? 21.458 0.261 -7.662 1.00 51.94 171 LEU A CA 1
ATOM 1340 C C . LEU A 1 171 ? 21.455 -1.225 -7.258 1.00 51.94 171 LEU A C 1
ATOM 1342 O O . LEU A 1 171 ? 22.509 -1.845 -7.201 1.00 51.94 171 LEU A O 1
ATOM 1346 N N . VAL A 1 172 ? 20.278 -1.821 -7.045 1.00 50.59 172 VAL A N 1
ATOM 1347 C CA . VAL A 1 172 ? 20.148 -3.255 -6.708 1.00 50.59 172 VAL A CA 1
ATOM 1348 C C . VAL A 1 172 ? 20.422 -4.141 -7.926 1.00 50.59 172 VAL A C 1
ATOM 1350 O O . VAL A 1 172 ? 20.921 -5.257 -7.786 1.00 50.59 172 VAL A O 1
ATOM 1353 N N . VAL A 1 173 ? 20.124 -3.647 -9.131 1.00 49.34 173 VAL A N 1
ATOM 1354 C CA . VAL A 1 173 ? 20.489 -4.326 -10.383 1.00 49.34 173 VAL A CA 1
ATOM 1355 C C . VAL A 1 173 ? 22.010 -4.324 -10.570 1.00 49.34 173 VAL A C 1
ATOM 1357 O O . VAL A 1 173 ? 22.566 -5.354 -10.938 1.00 49.34 173 VAL A O 1
ATOM 1360 N N . ALA A 1 174 ? 22.689 -3.219 -10.238 1.00 48.69 174 ALA A N 1
ATOM 1361 C CA . ALA A 1 174 ? 24.145 -3.102 -10.344 1.00 48.69 174 ALA A CA 1
ATOM 1362 C C . ALA A 1 174 ? 24.915 -4.023 -9.372 1.00 48.69 174 ALA A C 1
ATOM 1364 O O . ALA A 1 174 ? 25.982 -4.531 -9.721 1.00 48.69 174 ALA A O 1
ATOM 1365 N N . GLU A 1 175 ? 24.377 -4.297 -8.179 1.00 46.66 175 GLU A N 1
ATOM 1366 C CA . GLU A 1 175 ? 24.991 -5.248 -7.233 1.00 46.66 175 GLU A CA 1
ATOM 1367 C C . GLU A 1 175 ? 24.883 -6.718 -7.686 1.00 46.66 175 GLU A C 1
ATOM 1369 O O . GLU A 1 175 ? 25.677 -7.549 -7.255 1.00 46.66 175 GLU A O 1
ATOM 1374 N N . ASN A 1 176 ? 23.952 -7.045 -8.591 1.00 52.06 176 ASN A N 1
ATOM 1375 C CA . ASN A 1 176 ? 23.705 -8.411 -9.073 1.00 52.06 176 ASN A CA 1
ATOM 1376 C C . ASN A 1 176 ? 24.278 -8.694 -10.478 1.00 52.06 176 ASN A C 1
ATOM 1378 O O . ASN A 1 176 ? 23.897 -9.679 -11.115 1.00 52.06 176 ASN A O 1
ATOM 1382 N N . THR A 1 177 ? 25.174 -7.850 -10.998 1.00 49.25 177 THR A N 1
ATOM 1383 C CA . THR A 1 177 ? 25.611 -7.952 -12.398 1.00 49.25 177 THR A CA 1
ATOM 1384 C C . THR A 1 177 ? 26.671 -9.035 -12.633 1.00 49.25 177 THR A C 1
ATOM 1386 O O . THR A 1 177 ? 27.855 -8.834 -12.375 1.00 49.25 177 THR A O 1
ATOM 1389 N N . VAL A 1 178 ? 26.253 -10.149 -13.241 1.00 44.94 178 VAL A N 1
ATOM 1390 C CA . VAL A 1 178 ? 27.017 -10.763 -14.339 1.00 44.94 178 VAL A CA 1
ATOM 1391 C C . VAL A 1 178 ? 26.604 -10.036 -15.626 1.00 44.94 178 VAL A C 1
ATOM 1393 O O . VAL A 1 178 ? 25.418 -9.880 -15.896 1.00 44.94 178 VAL A O 1
ATOM 1396 N N . GLU A 1 179 ? 27.613 -9.528 -16.334 1.00 47.84 179 GLU A N 1
ATOM 1397 C CA . GLU A 1 179 ? 27.644 -8.832 -17.633 1.00 47.84 179 GLU A CA 1
ATOM 1398 C C . GLU A 1 179 ? 26.320 -8.555 -18.378 1.00 47.84 179 GLU A C 1
ATOM 1400 O O . GLU A 1 179 ? 25.695 -9.428 -18.981 1.00 47.84 179 GLU A O 1
ATOM 1405 N N . TYR A 1 180 ? 25.983 -7.265 -18.484 1.00 47.25 180 TYR A N 1
ATOM 1406 C CA . TYR A 1 180 ? 25.027 -6.739 -19.461 1.00 47.25 180 TYR A CA 1
ATOM 1407 C C . TYR A 1 180 ? 25.671 -6.638 -20.850 1.00 47.25 180 TYR A C 1
ATOM 1409 O O . TYR A 1 180 ? 26.185 -5.593 -21.246 1.00 47.25 180 TYR A O 1
ATOM 1417 N N . ALA A 1 181 ? 25.595 -7.719 -21.619 1.00 45.25 181 ALA A N 1
ATOM 1418 C CA . ALA A 1 181 ? 25.776 -7.678 -23.067 1.00 45.25 181 ALA A CA 1
ATOM 1419 C C . ALA A 1 181 ? 24.866 -8.712 -23.746 1.00 45.25 181 ALA A C 1
ATOM 1421 O O . ALA A 1 181 ? 25.332 -9.702 -24.298 1.00 45.25 181 ALA A O 1
ATOM 1422 N N . VAL A 1 182 ? 23.545 -8.504 -23.703 1.00 38.59 182 VAL A N 1
ATOM 1423 C CA . VAL A 1 182 ? 22.597 -9.313 -24.495 1.00 38.59 182 VAL A CA 1
ATOM 1424 C C . VAL A 1 182 ? 21.547 -8.426 -25.165 1.00 38.59 182 VAL A C 1
ATOM 1426 O O . VAL A 1 182 ? 20.340 -8.599 -25.022 1.00 38.59 182 VAL A O 1
ATOM 1429 N N . SER A 1 183 ? 22.010 -7.434 -25.914 1.00 46.44 183 SER A N 1
ATOM 1430 C CA . SER A 1 183 ? 21.216 -6.772 -26.945 1.00 46.44 183 SER A CA 1
ATOM 1431 C C . SER A 1 183 ? 21.555 -7.422 -28.291 1.00 46.44 183 SER A C 1
ATOM 1433 O O . SER A 1 183 ? 22.722 -7.433 -28.660 1.00 46.44 183 SER A O 1
ATOM 1435 N N . LEU A 1 184 ? 20.529 -7.932 -29.002 1.00 38.97 184 LEU A N 1
ATOM 1436 C CA . LEU A 1 184 ? 20.490 -8.351 -30.432 1.00 38.97 184 LEU A CA 1
ATOM 1437 C C . LEU A 1 184 ? 20.095 -9.811 -30.762 1.00 38.97 184 LEU A C 1
ATOM 1439 O O . LEU A 1 184 ? 20.413 -10.294 -31.844 1.00 38.97 184 LEU A O 1
ATOM 1443 N N . VAL A 1 185 ? 19.299 -10.501 -29.935 1.00 38.97 185 VAL A N 1
ATOM 1444 C CA . VAL A 1 185 ? 18.514 -11.661 -30.422 1.00 38.97 185 VAL A CA 1
ATOM 1445 C C . VAL A 1 185 ? 17.026 -11.446 -30.106 1.00 38.97 185 VAL A C 1
ATOM 1447 O O . VAL A 1 185 ? 16.649 -11.520 -28.935 1.00 38.97 185 VAL A O 1
ATOM 1450 N N . PRO A 1 186 ? 16.160 -11.193 -31.114 1.00 43.81 186 PRO A N 1
ATOM 1451 C CA . PRO A 1 186 ? 14.735 -10.876 -30.926 1.00 43.81 186 PRO A CA 1
ATOM 1452 C C . PRO A 1 186 ? 13.940 -11.915 -30.122 1.00 43.81 186 PRO A C 1
ATOM 1454 O O . PRO A 1 186 ? 12.930 -11.579 -29.515 1.00 43.81 186 PRO A O 1
ATOM 1457 N N . LEU A 1 187 ? 14.405 -13.168 -30.093 1.00 39.94 187 LEU A N 1
ATOM 1458 C CA . LEU A 1 187 ? 13.739 -14.270 -29.396 1.00 39.94 187 LEU A CA 1
ATOM 1459 C C . LEU A 1 187 ? 14.145 -14.408 -27.915 1.00 39.94 187 LEU A C 1
ATOM 1461 O O . LEU A 1 187 ? 13.363 -14.915 -27.119 1.00 39.94 187 LEU A O 1
ATOM 1465 N N . LEU A 1 188 ? 15.351 -13.959 -27.539 1.00 42.38 188 LEU A N 1
ATOM 1466 C CA . LEU A 1 188 ? 15.844 -13.982 -26.150 1.00 42.38 188 LEU A CA 1
ATOM 1467 C C . LEU A 1 188 ? 15.566 -12.661 -25.415 1.00 42.38 188 LEU A C 1
ATOM 1469 O O . LEU A 1 188 ? 15.440 -12.645 -24.191 1.00 42.38 188 LEU A O 1
ATOM 1473 N N . GLY A 1 189 ? 15.416 -11.558 -26.158 1.00 51.19 189 GLY A N 1
ATOM 1474 C CA . GLY A 1 189 ? 15.171 -10.227 -25.603 1.00 51.19 189 GLY A CA 1
ATOM 1475 C C . GLY A 1 189 ? 13.848 -10.085 -24.845 1.00 51.19 189 GLY A C 1
ATOM 1476 O O . GLY A 1 189 ? 13.787 -9.290 -23.916 1.00 51.19 189 GLY A O 1
ATOM 1477 N N . THR A 1 190 ? 12.812 -10.866 -25.168 1.00 59.41 190 THR A N 1
ATOM 1478 C CA . THR A 1 190 ? 11.495 -10.781 -24.503 1.00 59.41 190 THR A CA 1
ATOM 1479 C C . THR A 1 190 ? 11.497 -11.399 -23.104 1.00 59.41 190 THR A C 1
ATOM 1481 O O . THR A 1 190 ? 10.896 -10.835 -22.192 1.00 59.41 190 THR A O 1
ATOM 1484 N N . LEU A 1 191 ? 12.216 -12.511 -22.901 1.00 63.22 191 LEU A N 1
ATOM 1485 C CA . LEU A 1 191 ? 12.368 -13.138 -21.582 1.00 63.22 191 LEU A CA 1
ATOM 1486 C C . LEU A 1 191 ? 13.263 -12.300 -20.663 1.00 63.22 191 LEU A C 1
ATOM 1488 O O . LEU A 1 191 ? 12.922 -12.097 -19.498 1.00 63.22 191 LEU A O 1
ATOM 1492 N N . VAL A 1 192 ? 14.371 -11.767 -21.191 1.00 71.44 192 VAL A N 1
ATOM 1493 C CA . VAL A 1 192 ? 15.263 -10.872 -20.434 1.00 71.44 192 VAL A CA 1
ATOM 1494 C C . VAL A 1 192 ? 14.549 -9.557 -20.099 1.00 71.44 192 VAL A C 1
ATOM 1496 O O . VAL A 1 192 ? 14.592 -9.122 -18.950 1.00 71.44 192 VAL A O 1
ATOM 1499 N N . ALA A 1 193 ? 13.827 -8.956 -21.054 1.00 69.62 193 ALA A N 1
ATOM 1500 C CA . ALA A 1 193 ? 13.036 -7.747 -20.811 1.00 69.62 193 ALA A CA 1
ATOM 1501 C C . ALA A 1 193 ? 11.931 -7.975 -19.772 1.00 69.62 193 ALA A C 1
ATOM 1503 O O . ALA A 1 193 ? 11.798 -7.172 -18.849 1.00 69.62 193 ALA A O 1
ATOM 1504 N N . GLY A 1 194 ? 11.192 -9.086 -19.867 1.00 76.75 194 GLY A N 1
ATOM 1505 C CA . GLY A 1 194 ? 10.184 -9.455 -18.874 1.00 76.75 194 GLY A CA 1
ATOM 1506 C C . GLY A 1 194 ? 10.784 -9.649 -17.477 1.00 76.75 194 GLY A C 1
ATOM 1507 O O . GLY A 1 194 ? 10.255 -9.120 -16.502 1.00 76.75 194 GLY A O 1
ATOM 1508 N N . GLY A 1 195 ? 11.927 -10.336 -17.371 1.00 78.25 195 GLY A N 1
ATOM 1509 C CA . GLY A 1 195 ? 12.635 -10.529 -16.101 1.00 78.25 195 GLY A CA 1
ATOM 1510 C C . GLY A 1 195 ? 13.130 -9.221 -15.473 1.00 78.25 195 GLY A C 1
ATOM 1511 O O . GLY A 1 195 ? 12.942 -9.001 -14.275 1.00 78.25 195 GLY A O 1
ATOM 1512 N N . MET A 1 196 ? 13.707 -8.319 -16.274 1.00 76.56 196 MET A N 1
ATOM 1513 C CA . MET A 1 196 ? 14.130 -6.994 -15.801 1.00 76.56 196 MET A CA 1
ATOM 1514 C C . MET A 1 196 ? 12.945 -6.139 -15.354 1.00 76.56 196 MET A C 1
ATOM 1516 O O . MET A 1 196 ? 13.005 -5.513 -14.300 1.00 76.56 196 MET A O 1
ATOM 1520 N N . SER A 1 197 ? 11.864 -6.137 -16.132 1.00 78.12 197 SER A N 1
ATOM 1521 C CA . SER A 1 197 ? 10.637 -5.398 -15.829 1.00 78.12 197 SER A CA 1
ATOM 1522 C C . SER A 1 197 ? 10.013 -5.892 -14.513 1.00 78.12 197 SER A C 1
ATOM 1524 O O . SER A 1 197 ? 9.789 -5.094 -13.599 1.00 78.12 197 SER A O 1
ATOM 1526 N N . TYR A 1 198 ? 9.924 -7.218 -14.321 1.00 84.12 198 TYR A N 1
ATOM 1527 C CA . TYR A 1 198 ? 9.532 -7.825 -13.043 1.00 84.12 198 TYR A CA 1
ATOM 1528 C C . TYR A 1 198 ? 10.403 -7.339 -11.874 1.00 84.12 198 TYR A C 1
ATOM 1530 O O . TYR A 1 198 ? 9.889 -6.933 -10.826 1.00 84.12 198 TYR A O 1
ATOM 1538 N N . MET A 1 199 ? 11.731 -7.392 -12.024 1.00 83.44 199 MET A N 1
ATOM 1539 C CA . MET A 1 199 ? 12.660 -7.040 -10.948 1.00 83.44 199 MET A CA 1
ATOM 1540 C C . MET A 1 199 ? 12.583 -5.549 -10.595 1.00 83.44 199 MET A C 1
ATOM 1542 O O . MET A 1 199 ? 12.504 -5.196 -9.415 1.00 83.44 199 MET A O 1
ATOM 1546 N N . THR A 1 200 ? 12.537 -4.678 -11.603 1.00 81.56 200 THR A N 1
ATOM 1547 C CA . THR A 1 200 ? 12.409 -3.229 -11.418 1.00 81.56 200 THR A CA 1
ATOM 1548 C C . THR A 1 200 ? 11.098 -2.884 -10.718 1.00 81.56 200 THR A C 1
ATOM 1550 O O . THR A 1 200 ? 11.125 -2.259 -9.654 1.00 81.56 200 THR A O 1
ATOM 1553 N N . VAL A 1 201 ? 9.957 -3.348 -11.245 1.00 85.69 201 VAL A N 1
ATOM 1554 C CA . VAL A 1 201 ? 8.637 -3.052 -10.668 1.00 85.69 201 VAL A CA 1
ATOM 1555 C C . VAL A 1 201 ? 8.510 -3.626 -9.260 1.00 85.69 201 VAL A C 1
ATOM 1557 O O . VAL A 1 201 ? 8.106 -2.910 -8.344 1.00 85.69 201 VAL A O 1
ATOM 1560 N N . SER A 1 202 ? 8.917 -4.878 -9.031 1.00 86.81 202 SER A N 1
ATOM 1561 C CA . SER A 1 202 ? 8.835 -5.478 -7.691 1.00 86.81 202 SER A CA 1
ATOM 1562 C C . SER A 1 202 ? 9.688 -4.738 -6.655 1.00 86.81 202 SER A C 1
ATOM 1564 O O . SER A 1 202 ? 9.254 -4.561 -5.515 1.00 86.81 202 SER A O 1
ATOM 1566 N N . THR A 1 203 ? 10.867 -4.253 -7.047 1.00 87.00 203 THR A N 1
ATOM 1567 C CA . THR A 1 203 ? 11.755 -3.484 -6.167 1.00 87.00 203 THR A CA 1
ATOM 1568 C C . THR A 1 203 ? 11.176 -2.107 -5.849 1.00 87.00 203 THR A C 1
ATOM 1570 O O . THR A 1 203 ? 11.141 -1.715 -4.680 1.00 87.00 203 THR A O 1
ATOM 1573 N N . MET A 1 204 ? 10.678 -1.387 -6.860 1.00 88.06 204 MET A N 1
ATOM 1574 C CA . MET A 1 204 ? 10.034 -0.083 -6.667 1.00 88.06 204 MET A CA 1
ATOM 1575 C C . MET A 1 204 ? 8.811 -0.199 -5.752 1.00 88.06 204 MET A C 1
ATOM 1577 O O . MET A 1 204 ? 8.692 0.562 -4.793 1.00 88.06 204 MET A O 1
ATOM 1581 N N . LEU A 1 205 ? 7.949 -1.192 -5.990 1.00 92.00 205 LEU A N 1
ATOM 1582 C CA . LEU A 1 205 ? 6.747 -1.412 -5.187 1.00 92.00 205 LEU A CA 1
ATOM 1583 C C . LEU A 1 205 ? 7.061 -1.820 -3.748 1.00 92.00 205 LEU A C 1
ATOM 1585 O O . LEU A 1 205 ? 6.386 -1.345 -2.839 1.00 92.00 205 LEU A O 1
ATOM 1589 N N . LYS A 1 206 ? 8.085 -2.653 -3.513 1.00 92.62 206 LYS A N 1
ATOM 1590 C CA . LYS A 1 206 ? 8.509 -3.014 -2.147 1.00 92.62 206 LYS A CA 1
ATOM 1591 C C . LYS A 1 206 ? 8.997 -1.803 -1.367 1.00 92.62 206 LYS A C 1
ATOM 1593 O O . LYS A 1 206 ? 8.652 -1.656 -0.197 1.00 92.62 206 LYS A O 1
ATOM 1598 N N . ARG A 1 207 ? 9.793 -0.936 -1.998 1.00 89.50 207 ARG A N 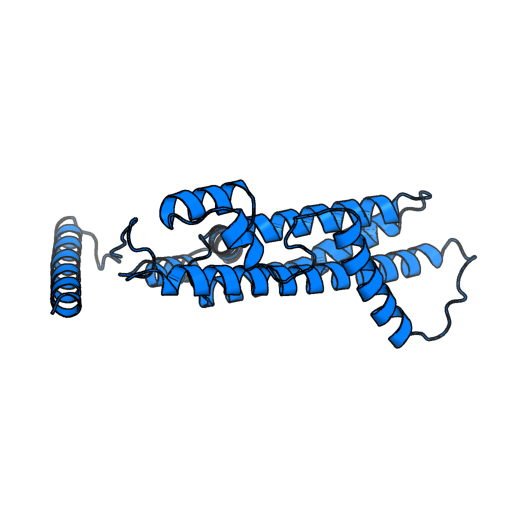1
ATOM 1599 C CA . ARG A 1 207 ? 10.264 0.294 -1.350 1.00 89.50 207 ARG A CA 1
ATOM 1600 C C . ARG A 1 207 ? 9.120 1.246 -1.057 1.00 89.50 207 ARG A C 1
ATOM 1602 O O . ARG A 1 207 ? 8.951 1.615 0.095 1.00 89.50 207 ARG A O 1
ATOM 1609 N N . ALA A 1 208 ? 8.293 1.541 -2.058 1.00 91.19 208 ALA A N 1
ATOM 1610 C CA . ALA A 1 208 ? 7.138 2.410 -1.873 1.00 91.19 208 ALA A CA 1
ATOM 1611 C C . ALA A 1 208 ? 6.198 1.891 -0.774 1.00 91.19 208 ALA A C 1
ATOM 1613 O O . ALA A 1 208 ? 5.752 2.663 0.066 1.00 91.19 208 ALA A O 1
ATOM 1614 N N . LEU A 1 209 ? 5.941 0.579 -0.728 1.00 94.81 209 LEU A N 1
ATOM 1615 C CA . LEU A 1 209 ? 5.120 -0.025 0.318 1.00 94.81 209 LEU A CA 1
ATOM 1616 C C . LEU A 1 209 ? 5.731 0.150 1.716 1.00 94.81 209 LEU A C 1
ATOM 1618 O O . LEU A 1 209 ? 5.007 0.471 2.655 1.00 94.81 209 LEU A O 1
ATOM 1622 N N . ASN A 1 210 ? 7.041 -0.067 1.866 1.00 93.88 210 ASN A N 1
ATOM 1623 C CA . ASN A 1 210 ? 7.732 0.131 3.141 1.00 93.88 210 ASN A CA 1
ATOM 1624 C C . ASN A 1 210 ? 7.681 1.594 3.591 1.00 93.88 210 ASN A C 1
ATOM 1626 O O . ASN A 1 210 ? 7.320 1.858 4.735 1.00 93.88 210 ASN A O 1
ATOM 1630 N N . ASP A 1 211 ? 7.988 2.514 2.681 1.00 92.44 211 ASP A N 1
ATOM 1631 C CA . ASP A 1 211 ? 8.003 3.953 2.929 1.00 92.44 211 ASP A CA 1
ATOM 1632 C C . ASP A 1 211 ? 6.618 4.465 3.353 1.00 92.44 211 ASP A C 1
ATOM 1634 O O . ASP A 1 211 ? 6.479 5.117 4.387 1.00 92.44 211 ASP A O 1
ATOM 1638 N N . ILE A 1 212 ? 5.571 4.102 2.605 1.00 93.19 212 ILE A N 1
ATOM 1639 C CA . ILE A 1 212 ? 4.188 4.515 2.887 1.00 93.19 212 ILE A CA 1
ATOM 1640 C C . ILE A 1 212 ? 3.681 3.888 4.190 1.00 93.19 212 ILE A C 1
ATOM 1642 O O . ILE A 1 212 ? 3.007 4.560 4.971 1.00 93.19 212 ILE A O 1
ATOM 1646 N N . ALA A 1 213 ? 4.002 2.618 4.459 1.00 93.62 213 ALA A N 1
ATOM 1647 C CA . ALA A 1 213 ? 3.607 1.967 5.706 1.00 93.62 213 ALA A CA 1
ATOM 1648 C C . ALA A 1 213 ? 4.281 2.607 6.933 1.00 93.62 213 ALA A C 1
ATOM 1650 O O . ALA A 1 213 ? 3.655 2.699 7.994 1.00 93.62 213 ALA A O 1
ATOM 1651 N N . GLU A 1 214 ? 5.533 3.053 6.799 1.00 93.75 214 GLU A N 1
ATOM 1652 C CA . GLU A 1 214 ? 6.259 3.762 7.856 1.00 93.75 214 GLU A CA 1
ATOM 1653 C C . GLU A 1 214 ? 5.707 5.180 8.064 1.00 93.75 214 GLU A C 1
ATOM 1655 O O . GLU A 1 214 ? 5.481 5.604 9.198 1.00 93.75 214 GLU A O 1
ATOM 1660 N N . ASP A 1 215 ? 5.397 5.896 6.984 1.00 92.50 215 ASP A N 1
ATOM 1661 C CA . ASP A 1 215 ? 4.738 7.201 7.057 1.00 92.50 215 ASP A CA 1
ATOM 1662 C C . ASP A 1 215 ? 3.360 7.104 7.728 1.00 92.50 215 ASP A C 1
ATOM 1664 O O . ASP A 1 215 ? 3.041 7.889 8.626 1.00 92.50 215 ASP A O 1
ATOM 1668 N N . ALA A 1 216 ? 2.571 6.088 7.373 1.00 91.00 216 ALA A N 1
ATOM 1669 C CA . ALA A 1 216 ? 1.281 5.817 7.998 1.00 91.00 216 ALA A CA 1
ATOM 1670 C C . ALA A 1 216 ? 1.425 5.523 9.496 1.00 91.00 216 ALA A C 1
ATOM 1672 O O . ALA A 1 216 ? 0.662 6.032 10.320 1.00 91.00 216 ALA A O 1
ATOM 1673 N N . ARG A 1 217 ? 2.449 4.752 9.871 1.00 91.25 217 ARG A N 1
ATOM 1674 C CA . ARG A 1 217 ? 2.811 4.498 11.267 1.00 91.25 217 ARG A CA 1
ATOM 1675 C C . ARG A 1 217 ? 3.170 5.791 12.010 1.00 91.25 217 ARG A C 1
ATOM 1677 O O . ARG A 1 217 ? 2.706 5.976 13.137 1.00 91.25 217 ARG A O 1
ATOM 1684 N N . ASN A 1 218 ? 3.944 6.689 11.403 1.00 90.06 218 ASN A N 1
ATOM 1685 C CA . ASN A 1 218 ? 4.307 7.981 11.999 1.00 90.06 218 ASN A CA 1
ATOM 1686 C C . ASN A 1 218 ? 3.073 8.864 12.243 1.00 90.06 218 ASN A C 1
ATOM 1688 O O . ASN A 1 218 ? 2.899 9.393 13.346 1.00 90.06 218 ASN A O 1
ATOM 1692 N N . VAL A 1 219 ? 2.177 8.948 11.256 1.00 87.75 219 VAL A N 1
ATOM 1693 C CA . VAL A 1 219 ? 0.894 9.663 11.363 1.00 87.75 219 VAL A CA 1
ATOM 1694 C C . VAL A 1 219 ? 0.025 9.078 12.484 1.00 87.75 219 VAL A C 1
ATOM 1696 O O . VAL A 1 219 ? -0.486 9.822 13.329 1.00 87.75 219 VAL A O 1
ATOM 1699 N N . LEU A 1 220 ? -0.085 7.746 12.561 1.00 86.19 220 LEU A N 1
ATOM 1700 C CA . LEU A 1 220 ? -0.830 7.055 13.615 1.00 86.19 220 LEU A CA 1
ATOM 1701 C C . LEU A 1 220 ? -0.294 7.383 15.010 1.00 86.19 220 LEU A C 1
ATOM 1703 O O . LEU A 1 220 ? -1.067 7.770 15.888 1.00 86.19 220 LEU A O 1
ATOM 1707 N N . MET A 1 221 ? 1.021 7.283 15.222 1.00 84.88 221 MET A N 1
ATOM 1708 C CA . MET A 1 221 ? 1.628 7.587 16.522 1.00 84.88 221 MET A CA 1
ATOM 1709 C C . MET A 1 221 ? 1.356 9.034 16.960 1.00 84.88 221 MET A C 1
ATOM 1711 O O . MET A 1 221 ? 1.029 9.267 18.125 1.00 84.88 221 MET A O 1
ATOM 1715 N N . ALA A 1 222 ? 1.408 9.991 16.031 1.00 80.69 222 ALA A N 1
ATOM 1716 C CA . ALA A 1 222 ? 1.131 11.396 16.318 1.00 80.69 222 ALA A CA 1
ATOM 1717 C C . ALA A 1 222 ? -0.356 11.689 16.605 1.00 80.69 222 ALA A C 1
ATOM 1719 O O . ALA A 1 222 ? -0.662 12.614 17.363 1.00 80.69 222 ALA A O 1
ATOM 1720 N N . SER A 1 223 ? -1.282 10.926 16.012 1.00 71.31 223 SER A N 1
ATOM 1721 C CA . SER A 1 223 ? -2.725 11.037 16.292 1.00 71.31 223 SER A CA 1
ATOM 1722 C C . SER A 1 223 ? -3.126 10.444 17.649 1.00 71.31 223 SER A C 1
ATOM 1724 O O . SER A 1 223 ? -3.966 11.011 18.336 1.00 71.31 223 SER A O 1
ATOM 1726 N N . VAL A 1 224 ? -2.484 9.357 18.092 1.00 67.56 224 VAL A N 1
ATOM 1727 C CA . VAL A 1 224 ? -2.803 8.704 19.378 1.00 67.56 224 VAL A CA 1
ATOM 1728 C C . VAL A 1 224 ? -2.248 9.492 20.571 1.00 67.56 224 VAL A C 1
ATOM 1730 O O . VAL A 1 224 ? -2.853 9.509 21.639 1.00 67.56 224 VAL A O 1
ATOM 1733 N N . GLN A 1 225 ? -1.121 10.188 20.401 1.00 56.31 225 GLN A N 1
ATOM 1734 C CA . GLN A 1 225 ? -0.526 11.024 21.454 1.00 56.31 225 GLN A CA 1
ATOM 1735 C C . GLN A 1 225 ? -1.275 12.345 21.701 1.00 56.31 225 GLN A C 1
ATOM 1737 O O . GLN A 1 225 ? -0.954 13.044 22.657 1.00 56.31 225 GLN A O 1
ATOM 1742 N N . THR A 1 226 ? -2.259 12.695 20.863 1.00 52.28 226 THR A N 1
ATOM 1743 C CA . THR A 1 226 ? -3.027 13.948 20.985 1.00 52.28 226 THR A CA 1
ATOM 1744 C C . THR A 1 226 ? -4.369 13.801 21.713 1.00 52.28 226 THR A C 1
ATOM 1746 O O . THR A 1 226 ? -5.062 14.797 21.891 1.00 52.28 226 THR A O 1
ATOM 1749 N N . GLU A 1 227 ? -4.712 12.609 22.221 1.00 40.28 227 GLU A N 1
ATOM 1750 C CA . GLU A 1 227 ? -5.791 12.452 23.210 1.00 40.28 227 GLU A CA 1
ATOM 1751 C C . GLU A 1 227 ? -5.311 12.925 24.603 1.00 40.28 227 GLU A C 1
ATOM 1753 O O . GLU A 1 227 ? -4.876 12.112 25.426 1.00 40.28 227 GLU A O 1
ATOM 1758 N N . VAL A 1 228 ? -5.373 14.236 24.874 1.00 32.97 228 VAL A N 1
ATOM 1759 C CA . VAL A 1 228 ? -5.230 14.826 26.225 1.00 32.97 228 VAL A CA 1
ATOM 1760 C C . VAL A 1 228 ? -6.532 15.493 26.642 1.00 32.97 228 VAL A C 1
ATOM 1762 O O . VAL A 1 228 ? -7.040 16.325 25.860 1.00 32.97 228 VAL A O 1
#

Foldseek 3Di:
DVVVVVVVVLVVVQVVVQVVCVVVPDPPDDDWDADPLCRVDGCNVVVLVVCLVPDDPVVNLVVLLVDAQQDLVSLVVNLVSLLVCLLVLLLVLLVQQLDPDPPRSVVSLVVSLLVSLVSLCVSLLVPPVSLVVLCVSQVDDNVVLLVLQPQPCSVDDDPVSVVVLQVVLVVVVVVPDDDDDDPDDSVVSSNVSSVSSSSSSSSSNNVSSVSSSVSSVSSNVVSVVSPD

Mean predicted aligned error: 12.53 Å

Radius of gyration: 23.16 Å; Cα contacts (8 Å, |Δi|>4): 198; chains: 1; bounding box: 64×39×69 Å

Secondary structure (DSSP, 8-state):
-HHHHHHHHHHHHHHHHHHHHHHTT-SS-------SS-TTSTTHHHHHHHHHHHS-HHHHHHHHHHS---SHHHHHHHHHHHHHHHHHHHHHHHHHHTS--TTHHHHHHHHHHHHHHHHHHHHHT-SHHHHHHHHHHHS--HHHHHHH--STTTT-S-HHHHHHHHHHHHHHHHHT-S-----S-TTTHHHHHHHHHHHHHHHHHHHHHHHHHHHHHHHHHHHHTT--

pLDDT: mean 77.92, std 13.4, range [32.97, 94.81]

Nearest PDB structures (foldseek):
  1tq2-assembly1_A  TM=6.952E-01  e=1.090E-05  Mus musculus
  5fph-assembly3_B  TM=7.226E-01  e=4.894E-05  Mus musculus
  5fph-assembly1_A-2  TM=7.240E-01  e=4.894E-05  Mus musculus
  4lv5-assembly3_B  TM=7.296E-01  e=6.797E-05  Mus musculus
  5fph-assembly5_E  TM=6.980E-01  e=5.634E-05  Mus musculus

Sequence (228 aa):
MLKKRRRALKKRTWIQKRNCLRKIGIEDPIVFLISNFELGNYDLNLLQERMEQELPQHKRRVLMLALPNITLEINEKKKKALEENIGKVALLSALVASVPIPGLSVIADLAIVTREIETYYSTFGLDDPSLQKLCERSGKTIEEFKSLMKSPLSGGINPASILSLAGAASLVVAENTVEYAVSLVPLLGTLVAGGMSYMTVSTMLKRALNDIAEDARNVLMASVQTEV

Solvent-accessible surface area (backbone atoms only — not comparable to full-atom values): 12790 Å² total; per-residue (Å²): 116,66,70,63,52,54,52,52,48,52,54,51,55,50,53,53,52,47,52,54,42,45,75,74,69,42,77,85,66,89,81,71,56,69,43,96,89,43,65,93,41,87,27,42,67,59,47,50,54,47,50,52,70,73,42,58,75,76,55,25,54,56,50,58,45,67,43,79,62,79,47,72,68,51,44,53,54,41,47,55,61,51,58,71,43,37,64,59,54,13,48,52,38,13,59,55,30,43,49,97,49,91,69,46,39,64,55,48,42,52,52,53,52,52,54,52,48,53,49,48,32,53,43,53,42,67,30,70,74,43,35,50,57,48,21,75,74,70,77,48,54,64,66,61,52,39,68,49,27,78,41,78,51,46,87,46,95,46,75,67,36,52,46,52,40,49,56,56,32,53,54,60,53,62,77,66,64,75,80,94,78,77,85,88,50,88,83,58,42,30,61,54,41,14,51,50,40,23,53,44,46,36,45,31,52,53,49,52,50,52,40,52,47,50,23,41,47,44,43,49,56,59,58,64,72,63,79,123